Protein AF-A0A7R8Z645-F1 (afdb_monomer)

Structure (mmCIF, N/CA/C/O backbone):
data_AF-A0A7R8Z645-F1
#
_entry.id   AF-A0A7R8Z645-F1
#
loop_
_atom_site.group_PDB
_atom_site.id
_atom_site.type_symbol
_atom_site.label_atom_id
_atom_site.label_alt_id
_atom_site.label_comp_id
_atom_site.label_asym_id
_atom_site.label_entity_id
_atom_site.label_seq_id
_atom_site.pdbx_PDB_ins_code
_atom_site.Cartn_x
_atom_site.Cartn_y
_atom_site.Cartn_z
_atom_site.occupancy
_atom_site.B_iso_or_equiv
_atom_site.auth_seq_id
_atom_site.auth_comp_id
_atom_site.auth_asym_id
_atom_site.auth_atom_id
_atom_site.pdbx_PDB_model_num
ATOM 1 N N . MET A 1 1 ? 24.438 31.497 -33.027 1.00 58.59 1 MET A N 1
ATOM 2 C CA . MET A 1 1 ? 25.551 30.538 -32.796 1.00 58.59 1 MET A CA 1
ATOM 3 C C . MET A 1 1 ? 25.021 29.165 -32.386 1.00 58.59 1 MET A C 1
ATOM 5 O O . MET A 1 1 ? 25.381 28.180 -33.017 1.00 58.59 1 MET A O 1
ATOM 9 N N . LEU A 1 2 ? 24.101 29.115 -31.416 1.00 67.12 2 LEU A N 1
ATOM 10 C CA . LEU A 1 2 ? 23.495 27.884 -30.888 1.00 67.12 2 LEU A CA 1
ATOM 11 C C . LEU A 1 2 ? 22.707 27.068 -31.938 1.00 67.12 2 LEU A C 1
ATOM 13 O O . LEU A 1 2 ? 22.905 25.862 -32.022 1.00 67.12 2 LEU A O 1
ATOM 17 N N . VAL A 1 3 ? 21.939 27.713 -32.833 1.00 72.69 3 VAL A N 1
ATOM 18 C CA . VAL A 1 3 ? 21.245 27.040 -33.963 1.00 72.69 3 VAL A CA 1
ATOM 19 C C . VAL A 1 3 ? 22.211 26.240 -34.847 1.00 72.69 3 VAL A C 1
ATOM 21 O O . VAL A 1 3 ? 21.948 25.092 -35.199 1.00 72.69 3 VAL A O 1
ATOM 24 N N . GLY A 1 4 ? 23.343 26.846 -35.222 1.00 78.69 4 GLY A N 1
ATOM 25 C CA . GLY A 1 4 ? 24.331 26.216 -36.103 1.00 78.69 4 GLY A CA 1
ATOM 26 C C . GLY A 1 4 ? 25.031 25.033 -35.437 1.00 78.69 4 GLY A C 1
ATOM 27 O O . GLY A 1 4 ? 25.272 24.013 -36.085 1.00 78.69 4 GLY A O 1
ATOM 28 N N . LEU A 1 5 ? 25.296 25.147 -34.133 1.00 82.12 5 LEU A N 1
ATOM 29 C CA . LEU A 1 5 ? 25.845 24.059 -33.334 1.00 82.12 5 LEU A CA 1
ATOM 30 C C . LEU A 1 5 ? 24.842 22.902 -33.229 1.00 82.12 5 LEU A C 1
ATOM 32 O O . LEU A 1 5 ? 25.183 21.786 -33.60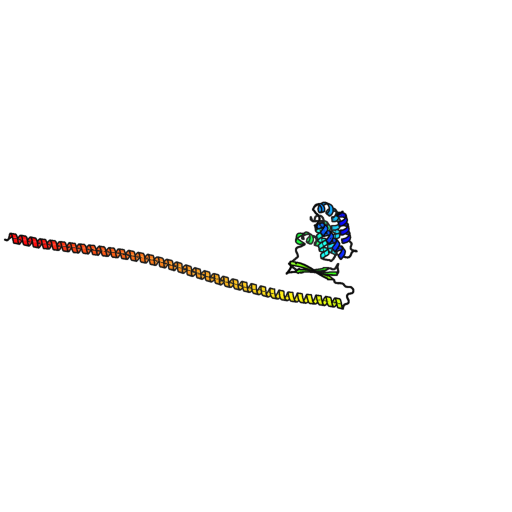8 1.00 82.12 5 LEU A O 1
ATOM 36 N N . GLY A 1 6 ? 23.593 23.175 -32.834 1.00 84.38 6 GLY A N 1
ATOM 37 C CA . GLY A 1 6 ? 22.537 22.162 -32.736 1.00 84.38 6 GLY A CA 1
ATOM 38 C C . GLY A 1 6 ? 22.291 21.436 -34.060 1.00 84.38 6 GLY A C 1
ATOM 39 O O . GLY A 1 6 ? 22.216 20.209 -34.094 1.00 84.38 6 GLY A O 1
ATOM 40 N N . LYS A 1 7 ? 22.286 22.173 -35.178 1.00 87.31 7 LYS A N 1
ATOM 41 C CA . LYS A 1 7 ? 22.213 21.593 -36.525 1.00 87.31 7 LYS A CA 1
ATOM 42 C C . LYS A 1 7 ? 23.367 20.624 -36.793 1.00 87.31 7 LYS A C 1
ATOM 44 O O . LYS A 1 7 ? 23.128 19.491 -37.195 1.00 87.31 7 LYS A O 1
ATOM 49 N N . THR A 1 8 ? 24.601 21.052 -36.534 1.00 89.50 8 THR A N 1
ATOM 50 C CA . THR A 1 8 ? 25.806 20.237 -36.759 1.00 89.50 8 THR A CA 1
ATOM 51 C C . THR A 1 8 ? 25.785 18.965 -35.909 1.00 89.50 8 THR A C 1
ATOM 53 O O . THR A 1 8 ? 26.113 17.880 -36.393 1.00 89.50 8 THR A O 1
ATOM 56 N N . MET A 1 9 ? 25.356 19.077 -34.649 1.00 90.31 9 MET A N 1
ATOM 57 C CA . MET A 1 9 ? 25.230 17.939 -33.739 1.00 90.31 9 MET A CA 1
ATOM 58 C C . MET A 1 9 ? 24.174 16.949 -34.240 1.00 90.31 9 MET A C 1
ATOM 60 O O . MET A 1 9 ? 24.462 15.757 -34.336 1.00 90.31 9 MET A O 1
ATOM 64 N N . LEU A 1 10 ? 22.987 17.420 -34.635 1.00 91.81 10 LEU A N 1
ATOM 65 C CA . LEU A 1 10 ? 21.925 16.559 -35.161 1.00 91.81 10 LEU A CA 1
ATOM 66 C C . LEU A 1 10 ? 22.302 15.914 -36.500 1.00 91.81 10 LEU A C 1
ATOM 68 O O . LEU A 1 10 ? 22.058 14.724 -36.691 1.00 91.81 10 LEU A O 1
ATOM 72 N N . GLU A 1 11 ? 22.959 16.638 -37.406 1.00 93.56 11 GLU A N 1
ATOM 73 C CA . GLU A 1 11 ? 23.480 16.074 -38.657 1.00 93.56 11 GLU A CA 1
ATOM 74 C C . GLU A 1 11 ? 24.509 14.966 -38.392 1.00 93.56 11 GLU A C 1
ATOM 76 O O . GLU A 1 11 ? 24.467 13.909 -39.029 1.00 93.56 11 GLU A O 1
ATOM 81 N N . PHE A 1 12 ? 25.392 15.158 -37.408 1.00 92.38 12 PHE A N 1
ATOM 82 C CA . PHE A 1 12 ? 26.333 14.128 -36.975 1.00 92.38 12 PHE A CA 1
ATOM 83 C C . PHE A 1 12 ? 25.612 12.906 -36.387 1.00 92.38 12 PHE A C 1
ATOM 85 O O . PHE A 1 12 ? 25.911 11.768 -36.756 1.00 92.38 12 PHE A O 1
ATOM 92 N N . VAL A 1 13 ? 24.624 13.129 -35.515 1.00 93.19 13 VAL A N 1
ATOM 93 C CA . VAL A 1 13 ? 23.805 12.077 -34.892 1.00 93.19 13 VAL A CA 1
ATOM 94 C C . VAL A 1 13 ? 23.014 11.281 -35.929 1.00 93.19 13 VAL A C 1
ATOM 96 O O . VAL A 1 13 ? 22.869 10.065 -35.796 1.00 93.19 13 VAL A O 1
ATOM 99 N N . LEU A 1 14 ? 22.506 11.926 -36.975 1.00 93.00 14 LEU A N 1
ATOM 100 C CA . LEU A 1 14 ? 21.681 11.290 -38.003 1.00 93.00 14 LEU A CA 1
ATOM 101 C C . LEU A 1 14 ? 22.508 10.605 -39.099 1.00 93.00 14 LEU A C 1
ATOM 103 O O . LEU A 1 14 ? 21.970 9.802 -39.864 1.00 93.00 14 LEU A O 1
ATOM 107 N N . ASN A 1 15 ? 23.816 10.856 -39.156 1.00 90.69 15 ASN A N 1
ATOM 108 C CA . ASN A 1 15 ? 24.700 10.231 -40.128 1.00 90.69 15 ASN A CA 1
ATOM 109 C C . ASN A 1 15 ? 24.909 8.738 -39.822 1.00 90.69 15 ASN A C 1
ATOM 111 O O . ASN A 1 15 ? 25.696 8.353 -38.955 1.00 90.69 15 ASN A O 1
ATOM 115 N N . SER A 1 16 ? 24.244 7.874 -40.591 1.00 81.38 16 SER A N 1
ATOM 116 C CA . SER A 1 16 ? 24.318 6.416 -40.437 1.00 81.38 16 SER A CA 1
ATOM 117 C C . SER A 1 16 ? 25.692 5.813 -40.742 1.00 81.38 16 SER A C 1
ATOM 119 O O . SER A 1 16 ? 25.916 4.653 -40.413 1.00 81.38 16 SER A O 1
ATOM 121 N N . LYS A 1 17 ? 26.609 6.570 -41.363 1.00 83.75 17 LYS A N 1
ATOM 122 C CA . LYS A 1 17 ? 27.988 6.123 -41.620 1.00 83.75 17 LYS A CA 1
ATOM 123 C C . LYS A 1 17 ? 28.871 6.196 -40.373 1.00 83.75 17 LYS A C 1
ATOM 125 O O . LYS A 1 17 ? 29.942 5.600 -40.364 1.00 83.75 17 LYS A O 1
ATOM 130 N N . GLN A 1 18 ? 28.454 6.941 -39.349 1.00 79.94 18 GLN A N 1
ATOM 131 C CA . GLN A 1 18 ? 29.185 7.043 -38.091 1.00 79.94 18 GLN A CA 1
ATOM 132 C C . GLN A 1 18 ? 28.841 5.873 -37.16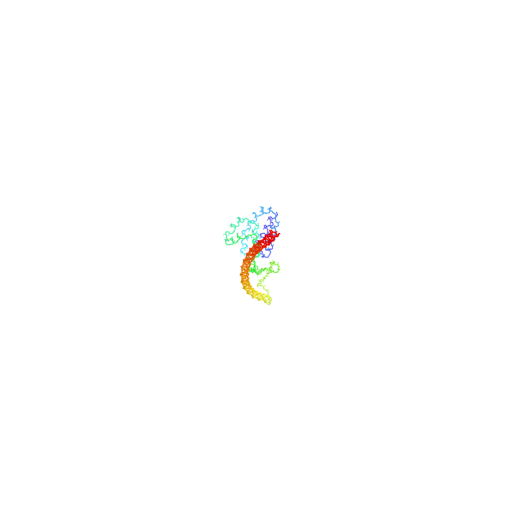5 1.00 79.94 18 GLN A C 1
ATOM 134 O O . GLN A 1 18 ? 27.696 5.411 -37.109 1.00 79.94 18 GLN A O 1
ATOM 139 N N . ASN A 1 19 ? 29.834 5.432 -36.390 1.00 81.94 19 ASN A N 1
ATOM 140 C CA . ASN A 1 19 ? 29.625 4.442 -35.337 1.00 81.94 19 ASN A CA 1
ATOM 141 C C . ASN A 1 19 ? 28.578 4.939 -34.329 1.00 81.94 19 ASN A C 1
ATOM 143 O O . ASN A 1 19 ? 28.471 6.136 -34.052 1.00 81.94 19 ASN A O 1
ATOM 147 N N . LEU A 1 20 ? 27.820 4.012 -33.741 1.00 81.88 20 LEU A N 1
ATOM 148 C CA . LEU A 1 20 ? 26.716 4.362 -32.845 1.00 81.88 20 LEU A CA 1
ATOM 149 C C . LEU A 1 20 ? 27.192 5.061 -31.559 1.00 81.88 20 LEU A C 1
ATOM 151 O O . LEU A 1 20 ? 26.531 5.975 -31.081 1.00 81.88 20 LEU A O 1
ATOM 155 N N . SER A 1 21 ? 28.363 4.686 -31.031 1.00 81.56 21 SER A N 1
ATOM 156 C CA . SER A 1 21 ? 28.891 5.246 -29.777 1.00 81.56 21 SER A CA 1
ATOM 157 C C . SER A 1 21 ? 29.198 6.756 -29.857 1.00 81.56 21 SER A C 1
ATOM 159 O O . SER A 1 21 ? 28.706 7.485 -28.999 1.00 81.56 21 SER A O 1
ATOM 161 N N . PRO A 1 22 ? 29.932 7.276 -30.865 1.00 83.69 22 PRO A N 1
ATOM 162 C CA . PRO A 1 22 ? 30.093 8.723 -31.046 1.00 83.69 22 PRO A CA 1
ATOM 163 C C . PRO A 1 22 ? 28.772 9.471 -31.238 1.00 83.69 22 PRO A C 1
ATOM 165 O O . PRO A 1 22 ? 28.590 10.555 -30.692 1.00 83.69 22 PRO A O 1
ATOM 168 N N . ARG A 1 23 ? 27.833 8.891 -31.997 1.00 89.19 23 ARG A N 1
ATOM 169 C CA . ARG A 1 23 ? 26.512 9.493 -32.241 1.00 89.19 23 ARG A CA 1
ATOM 170 C C . ARG A 1 23 ? 25.723 9.627 -30.940 1.00 89.19 23 ARG A C 1
ATOM 172 O O . ARG A 1 23 ? 25.134 10.668 -30.691 1.00 89.19 23 ARG A O 1
ATOM 179 N N . LYS A 1 24 ? 25.768 8.601 -30.091 1.00 87.81 24 LYS A N 1
ATOM 180 C CA . LYS A 1 24 ? 25.138 8.587 -28.769 1.00 87.81 24 LYS A CA 1
ATOM 181 C C . LYS A 1 24 ? 25.705 9.665 -27.844 1.00 87.81 24 LYS A C 1
ATOM 183 O O . LYS A 1 24 ? 24.930 10.420 -27.276 1.00 87.81 24 LYS A O 1
ATOM 188 N N . ALA A 1 25 ? 27.032 9.785 -27.757 1.00 86.19 25 ALA A N 1
ATOM 189 C CA . ALA A 1 25 ? 27.679 10.827 -26.952 1.00 86.19 25 ALA A CA 1
ATOM 190 C C . ALA A 1 25 ? 27.354 12.245 -27.458 1.00 86.19 25 ALA A C 1
ATOM 192 O O . ALA A 1 25 ? 27.113 13.155 -26.667 1.00 86.19 25 ALA A O 1
ATOM 193 N N . MET A 1 26 ? 27.301 12.430 -28.782 1.00 90.50 26 MET A N 1
ATOM 194 C CA . MET A 1 26 ? 26.909 13.707 -29.381 1.00 90.50 26 MET A CA 1
ATOM 195 C C . MET A 1 26 ? 25.453 14.064 -29.058 1.00 90.50 26 MET A C 1
ATOM 197 O O . MET A 1 26 ? 25.164 15.214 -28.745 1.00 90.50 26 MET A O 1
ATOM 201 N N . LEU A 1 27 ? 24.545 13.086 -29.105 1.00 91.88 27 LEU A N 1
ATOM 202 C CA . LEU A 1 27 ? 23.137 13.302 -28.781 1.00 91.88 27 LEU A CA 1
ATOM 203 C C . LEU A 1 27 ? 22.929 13.608 -27.291 1.00 91.88 27 LEU A C 1
ATOM 205 O O . LEU A 1 27 ? 22.177 14.513 -26.964 1.00 91.88 27 LEU A O 1
ATOM 209 N N . GLU A 1 28 ? 23.639 12.913 -26.404 1.00 90.31 28 GLU A N 1
ATOM 210 C CA . GLU A 1 28 ? 23.646 13.197 -24.961 1.00 90.31 28 GLU A CA 1
ATOM 211 C C . GLU A 1 28 ? 24.138 14.624 -24.679 1.00 90.31 28 GLU A C 1
ATOM 213 O O . GLU A 1 28 ? 23.504 15.370 -23.940 1.00 90.31 28 GLU A O 1
ATOM 218 N N . THR A 1 29 ? 25.211 15.052 -25.352 1.00 87.31 29 THR A N 1
ATOM 219 C CA . THR A 1 29 ? 25.714 16.433 -25.251 1.00 87.31 29 THR A CA 1
ATOM 220 C C . THR A 1 29 ? 24.678 17.439 -25.751 1.00 87.31 29 THR A C 1
ATOM 222 O O . THR A 1 29 ? 24.483 18.480 -25.135 1.00 87.31 29 THR A O 1
ATOM 225 N N . PHE A 1 30 ? 23.993 17.131 -26.856 1.00 88.50 30 PHE A N 1
ATOM 226 C CA . PHE A 1 30 ? 22.945 17.990 -27.400 1.00 88.50 30 PHE A CA 1
ATOM 227 C C . PHE A 1 30 ? 21.784 18.159 -26.414 1.00 88.50 30 PHE A C 1
ATOM 229 O O . PHE A 1 30 ? 21.350 19.282 -26.198 1.00 88.50 30 PHE A O 1
ATOM 236 N N . ILE A 1 31 ? 21.331 17.078 -25.775 1.00 87.81 31 ILE A N 1
ATOM 237 C CA . ILE A 1 31 ? 20.269 17.116 -24.758 1.00 87.81 31 ILE A CA 1
ATOM 238 C C . ILE A 1 31 ? 20.683 17.963 -23.556 1.00 87.81 31 ILE A C 1
ATOM 240 O O . ILE A 1 31 ? 19.904 18.801 -23.120 1.00 87.81 31 ILE A O 1
ATOM 244 N N . LEU A 1 32 ? 21.915 17.807 -23.060 1.00 85.00 32 LEU A N 1
ATOM 245 C CA . LEU A 1 32 ? 22.429 18.650 -21.975 1.00 85.00 32 LEU A CA 1
ATOM 246 C C . LEU A 1 32 ? 22.407 20.131 -22.365 1.00 85.00 32 LEU A C 1
ATOM 248 O O . LEU A 1 32 ? 21.972 20.968 -21.583 1.00 85.00 32 LEU A O 1
ATOM 252 N N . CYS A 1 33 ? 22.794 20.449 -23.604 1.00 82.75 33 CYS A N 1
ATOM 253 C CA . CYS A 1 33 ? 22.671 21.810 -24.111 1.00 82.75 33 CYS A CA 1
ATOM 254 C C . CYS A 1 33 ? 21.214 22.288 -24.164 1.00 82.75 33 CYS A C 1
ATOM 256 O O . CYS A 1 33 ? 20.989 23.463 -23.919 1.00 82.75 33 CYS A O 1
ATOM 258 N N . LEU A 1 34 ? 20.239 21.427 -24.477 1.00 78.62 34 LEU A N 1
ATOM 259 C CA . LEU A 1 34 ? 18.818 21.797 -24.452 1.00 78.62 34 LEU A CA 1
ATOM 260 C C . LEU A 1 34 ? 18.299 22.025 -23.025 1.00 78.62 34 LEU A C 1
ATOM 262 O O . LEU A 1 34 ? 17.499 22.929 -22.818 1.00 78.62 34 LEU A O 1
ATOM 266 N N . ALA A 1 35 ? 18.752 21.227 -22.057 1.00 78.12 35 ALA A N 1
ATOM 267 C CA . ALA A 1 35 ? 18.312 21.308 -20.666 1.00 78.12 35 ALA A CA 1
ATOM 268 C C . ALA A 1 35 ? 18.825 22.563 -19.934 1.00 78.12 35 ALA A C 1
ATOM 270 O O . ALA A 1 35 ? 18.133 23.079 -19.061 1.00 78.12 35 ALA A O 1
ATOM 271 N N . ASP A 1 36 ? 20.012 23.057 -20.301 1.00 73.06 36 ASP A N 1
ATOM 272 C CA . ASP A 1 36 ? 20.651 24.229 -19.683 1.00 73.06 36 ASP A CA 1
ATOM 273 C C . ASP A 1 36 ? 20.240 25.574 -20.321 1.00 73.06 36 ASP A C 1
ATOM 275 O O . ASP A 1 36 ? 20.791 26.620 -19.969 1.00 73.06 36 ASP A O 1
ATOM 279 N N . CYS A 1 37 ? 19.312 25.580 -21.282 1.00 68.38 37 CYS A N 1
ATOM 280 C CA . CYS A 1 37 ? 18.912 26.803 -21.974 1.00 68.38 37 CYS A CA 1
ATOM 281 C C . CYS A 1 37 ? 17.615 27.410 -21.413 1.00 68.38 37 CYS A C 1
ATOM 283 O O . CYS A 1 37 ? 16.589 26.741 -21.339 1.00 68.38 37 CYS A O 1
ATOM 285 N N . ASP A 1 38 ? 17.662 28.701 -21.063 1.00 57.44 38 ASP A N 1
ATOM 286 C CA . ASP A 1 38 ? 16.504 29.485 -20.608 1.00 57.44 38 ASP A CA 1
ATOM 287 C C . ASP A 1 38 ? 15.478 29.752 -21.733 1.00 57.44 38 ASP A C 1
ATOM 289 O O . ASP A 1 38 ? 15.780 29.630 -22.920 1.00 57.44 38 ASP A O 1
ATOM 293 N N . PHE A 1 39 ? 14.267 30.161 -21.325 1.00 52.34 39 PHE A N 1
ATOM 294 C CA . PHE A 1 39 ? 13.014 30.338 -22.091 1.00 52.34 39 PHE A CA 1
ATOM 295 C C . PHE A 1 39 ? 13.142 30.945 -23.512 1.00 52.34 39 PHE A C 1
ATOM 297 O O . PHE A 1 39 ? 12.395 30.557 -24.408 1.00 52.34 39 PHE A O 1
ATOM 304 N N . ASP A 1 40 ? 14.120 31.823 -23.766 1.00 52.44 40 ASP A N 1
ATOM 305 C CA . ASP A 1 40 ? 14.389 32.408 -25.097 1.00 52.44 40 ASP A CA 1
ATOM 306 C C . ASP A 1 40 ? 14.860 31.367 -26.144 1.00 52.44 40 ASP A C 1
ATOM 308 O O . ASP A 1 40 ? 14.849 31.613 -27.353 1.00 52.44 40 ASP A O 1
ATOM 312 N N . PHE A 1 41 ? 15.268 30.174 -25.702 1.00 59.06 41 PHE A N 1
ATOM 313 C CA . PHE A 1 41 ? 15.733 29.082 -26.559 1.00 59.06 41 PHE A CA 1
ATOM 314 C C . PHE A 1 41 ? 14.583 28.302 -27.222 1.00 59.06 41 PHE A C 1
ATOM 316 O O . PHE A 1 41 ? 14.745 27.796 -28.336 1.00 59.06 41 PHE A O 1
ATOM 323 N N . GLU A 1 42 ? 13.409 28.221 -26.590 1.00 57.34 42 GLU A N 1
ATOM 324 C CA . GLU A 1 42 ? 12.254 27.506 -27.152 1.00 57.34 42 GLU A CA 1
ATOM 325 C C . GLU A 1 42 ? 11.600 28.271 -28.316 1.00 57.34 42 GLU A C 1
ATOM 327 O O . GLU A 1 42 ? 11.168 27.647 -29.290 1.00 57.34 42 GLU A O 1
ATOM 332 N N . GLU A 1 43 ? 11.577 29.608 -28.272 1.00 60.66 43 GLU A N 1
ATOM 333 C CA . GLU A 1 43 ? 10.921 30.423 -29.306 1.00 60.66 43 GLU A CA 1
ATOM 334 C C . GLU A 1 43 ? 11.750 30.565 -30.598 1.00 60.66 43 GLU A C 1
ATOM 336 O O . GLU A 1 43 ? 11.184 30.505 -31.692 1.00 60.66 43 GLU A O 1
ATOM 341 N N . GLU A 1 44 ? 13.084 30.692 -30.521 1.00 62.00 44 GLU A N 1
ATOM 342 C CA . GLU A 1 44 ? 13.927 30.909 -31.715 1.00 62.00 44 GLU A CA 1
ATOM 343 C C . GLU A 1 44 ? 14.490 29.619 -32.342 1.00 62.00 44 GLU A C 1
ATOM 345 O O . GLU A 1 44 ? 14.635 29.522 -33.567 1.00 62.00 44 GLU A O 1
ATOM 350 N N . LEU A 1 45 ? 14.842 28.615 -31.531 1.00 65.75 45 LEU A N 1
ATOM 351 C CA . LEU A 1 45 ? 15.634 27.460 -31.979 1.00 65.75 45 LEU A CA 1
ATOM 352 C C . LEU A 1 45 ? 14.776 26.264 -32.391 1.00 65.75 45 LEU A C 1
ATOM 354 O O . LEU A 1 45 ? 15.043 25.633 -33.424 1.00 65.75 45 LEU A O 1
ATOM 358 N N . CYS A 1 46 ? 13.734 25.962 -31.614 1.00 69.25 46 CYS A N 1
ATOM 359 C CA . CYS A 1 46 ? 12.858 24.819 -31.861 1.00 69.25 46 CYS A CA 1
ATOM 360 C C . CYS A 1 46 ? 12.201 24.869 -33.251 1.00 69.25 46 CYS A C 1
ATOM 362 O O . CYS A 1 46 ? 12.275 23.858 -33.952 1.00 69.25 46 CYS A O 1
ATOM 364 N N . PRO A 1 47 ? 11.671 26.004 -33.756 1.00 73.31 47 PRO A N 1
ATOM 365 C CA . PRO A 1 47 ? 11.094 26.059 -35.102 1.00 73.31 47 PRO A CA 1
ATOM 366 C C . PRO A 1 47 ? 12.063 25.634 -36.215 1.00 73.31 47 PRO A C 1
ATOM 368 O O . PRO A 1 47 ? 11.656 24.973 -37.173 1.00 73.31 47 PRO A O 1
ATOM 371 N N . ILE A 1 48 ? 13.352 25.962 -36.078 1.00 78.12 48 ILE A N 1
ATOM 372 C CA . ILE A 1 48 ? 14.388 25.631 -37.067 1.00 78.12 48 ILE A CA 1
ATOM 373 C C . ILE A 1 48 ? 14.794 24.161 -36.948 1.00 78.12 48 ILE A C 1
ATOM 375 O O . ILE A 1 48 ? 14.932 23.465 -37.956 1.00 78.12 48 ILE A O 1
ATOM 379 N N . LEU A 1 49 ? 14.971 23.664 -35.724 1.00 81.69 49 LEU A N 1
ATOM 380 C CA . LEU A 1 49 ? 15.403 22.288 -35.482 1.00 81.69 49 LEU A CA 1
ATOM 381 C C . LEU A 1 49 ? 14.272 21.259 -35.642 1.00 81.69 49 LEU A C 1
ATOM 383 O O . LEU A 1 49 ? 14.561 20.083 -35.865 1.00 81.69 49 LEU A O 1
ATOM 387 N N . ARG A 1 50 ? 12.998 21.679 -35.655 1.00 82.25 50 ARG A N 1
ATOM 388 C CA . ARG A 1 50 ? 11.832 20.814 -35.928 1.00 82.25 50 ARG A CA 1
ATOM 389 C C . ARG A 1 50 ? 11.919 20.064 -37.258 1.00 82.25 50 ARG A C 1
ATOM 391 O O . ARG A 1 50 ? 11.338 18.986 -37.389 1.00 82.25 50 ARG A O 1
ATOM 398 N N . CYS A 1 51 ? 12.688 20.560 -38.231 1.00 84.75 51 CYS A N 1
ATOM 399 C CA . CYS A 1 51 ? 12.937 19.826 -39.477 1.00 84.75 51 CYS A CA 1
ATOM 400 C C . CYS A 1 51 ? 13.645 18.469 -39.260 1.00 84.75 51 CYS A C 1
ATOM 402 O O . CYS A 1 51 ? 13.540 17.581 -40.108 1.00 84.75 51 CYS A O 1
ATOM 404 N N . TYR A 1 52 ? 14.294 18.266 -38.107 1.00 89.12 52 TYR A N 1
ATOM 405 C CA . TYR A 1 52 ? 14.949 17.014 -37.725 1.00 89.12 52 TYR A CA 1
ATOM 406 C C . TYR A 1 52 ? 14.042 16.019 -36.995 1.00 89.12 52 TYR A C 1
ATOM 408 O O . TYR A 1 52 ? 14.453 14.873 -36.814 1.00 89.12 52 TYR A O 1
ATOM 416 N N . LEU A 1 53 ? 12.802 16.385 -36.646 1.00 86.75 53 LEU A N 1
ATOM 417 C CA . LEU A 1 53 ? 11.881 15.486 -35.938 1.00 86.75 53 LEU A CA 1
ATOM 418 C C . LEU A 1 53 ? 11.619 14.189 -36.711 1.00 86.75 53 LEU A C 1
ATOM 420 O O . LEU A 1 53 ? 11.700 13.105 -36.142 1.00 86.75 53 LEU A O 1
ATOM 424 N N . ALA A 1 54 ? 11.356 14.265 -38.018 1.00 85.81 54 ALA A N 1
ATOM 425 C CA . ALA A 1 54 ? 11.113 13.068 -38.825 1.00 85.81 54 ALA A CA 1
ATOM 426 C C . ALA A 1 54 ? 12.347 12.149 -38.944 1.00 85.81 54 ALA A C 1
ATOM 428 O O . ALA A 1 54 ? 12.215 10.943 -38.712 1.00 85.81 54 ALA A O 1
ATOM 429 N N . PRO A 1 55 ? 13.556 12.667 -39.236 1.00 90.44 55 PRO A N 1
ATOM 430 C CA . PRO A 1 55 ? 14.788 11.887 -39.132 1.00 90.44 55 PRO A CA 1
ATOM 431 C C . PRO A 1 55 ? 15.029 11.265 -37.750 1.00 90.44 55 PRO A C 1
ATOM 433 O O . PRO A 1 55 ? 15.452 10.111 -37.677 1.00 90.44 55 PRO A O 1
ATOM 436 N N . LEU A 1 56 ? 14.743 11.993 -36.667 1.00 90.44 56 LEU A N 1
ATOM 437 C CA . LEU A 1 56 ? 14.890 11.502 -35.296 1.00 90.44 56 LEU A CA 1
ATOM 438 C C . LEU A 1 56 ? 13.896 10.379 -34.993 1.00 90.44 56 LEU A C 1
ATOM 440 O O . LEU A 1 56 ? 14.310 9.329 -34.520 1.00 90.44 56 LEU A O 1
ATOM 444 N N . VAL A 1 57 ? 12.622 10.517 -35.361 1.00 87.31 57 VAL A N 1
ATOM 445 C CA . VAL A 1 57 ? 11.633 9.432 -35.219 1.00 87.31 57 VAL A CA 1
ATOM 446 C C . VAL A 1 57 ? 12.043 8.203 -36.031 1.00 87.31 57 VAL A C 1
ATOM 448 O O . VAL A 1 57 ? 11.976 7.075 -35.543 1.00 87.31 57 VAL A O 1
ATOM 451 N N . LYS A 1 58 ? 12.564 8.392 -37.246 1.00 88.19 58 LYS A N 1
ATOM 452 C CA . LYS A 1 58 ? 13.118 7.279 -38.023 1.00 88.19 58 LYS A CA 1
ATOM 453 C C . LYS A 1 58 ? 14.305 6.626 -37.308 1.00 88.19 58 LYS A C 1
ATOM 455 O O . LYS A 1 58 ? 14.448 5.406 -37.373 1.00 88.19 58 LYS A O 1
ATOM 460 N N . LEU A 1 59 ? 15.158 7.406 -36.646 1.00 90.62 59 LEU A N 1
ATOM 461 C CA . LEU A 1 59 ? 16.277 6.884 -35.868 1.00 90.62 59 LEU A CA 1
ATOM 462 C C . LEU A 1 59 ? 15.800 6.120 -34.626 1.00 90.62 59 LEU A C 1
ATOM 464 O O . LEU A 1 59 ? 16.314 5.034 -34.382 1.00 90.62 59 LEU A O 1
ATOM 468 N N . LEU A 1 60 ? 14.797 6.634 -33.908 1.00 88.94 60 LEU A N 1
ATOM 469 C CA . LEU A 1 60 ? 14.164 5.992 -32.751 1.00 88.94 60 LEU A CA 1
ATOM 470 C C . LEU A 1 60 ? 13.708 4.567 -33.089 1.00 88.94 60 LEU A C 1
ATOM 472 O O . LEU A 1 60 ? 14.002 3.619 -32.367 1.00 88.94 60 LEU A O 1
ATOM 476 N N . VAL A 1 61 ? 13.035 4.401 -34.227 1.00 84.50 61 VAL A N 1
ATOM 477 C CA . VAL A 1 61 ? 12.498 3.098 -34.641 1.00 84.50 61 VAL A CA 1
ATOM 478 C C . VAL A 1 61 ? 13.601 2.139 -35.107 1.00 84.50 61 VAL A C 1
ATOM 480 O O . VAL A 1 61 ? 13.499 0.936 -34.889 1.00 84.50 61 VAL A O 1
ATOM 483 N N . ASN A 1 62 ? 14.667 2.646 -35.736 1.00 86.62 62 ASN A N 1
ATOM 484 C CA . ASN A 1 62 ? 15.614 1.803 -36.477 1.00 86.62 62 ASN A CA 1
ATOM 485 C C . ASN A 1 62 ? 16.996 1.630 -35.827 1.00 86.62 62 ASN A C 1
ATOM 487 O O . ASN A 1 62 ? 17.783 0.822 -36.316 1.00 86.62 62 ASN A O 1
ATOM 491 N N . CYS A 1 63 ? 17.351 2.383 -34.780 1.00 86.88 63 CYS A N 1
ATOM 492 C CA . CYS A 1 63 ? 18.713 2.337 -34.233 1.00 86.88 63 CYS A CA 1
ATOM 493 C C . CYS A 1 63 ? 19.038 1.029 -33.498 1.00 86.88 63 CYS A C 1
ATOM 495 O O . CYS A 1 63 ? 20.214 0.685 -33.393 1.00 86.88 63 CYS A O 1
ATOM 497 N N . GLY A 1 64 ? 18.022 0.303 -33.013 1.00 84.38 64 GLY A N 1
ATOM 498 C CA . GLY A 1 64 ? 18.188 -0.987 -32.341 1.00 84.38 64 GLY A CA 1
ATOM 499 C C . GLY A 1 64 ? 19.069 -0.926 -31.088 1.00 84.38 64 GLY A C 1
ATOM 500 O O . GLY A 1 64 ? 19.740 -1.912 -30.786 1.00 84.38 64 GLY A O 1
ATOM 501 N N . GLU A 1 65 ? 19.128 0.223 -30.408 1.00 86.00 65 GLU A N 1
ATOM 502 C CA . GLU A 1 65 ? 19.849 0.404 -29.143 1.00 86.00 65 GLU A CA 1
ATOM 503 C C . GLU A 1 65 ? 18.999 1.245 -28.189 1.00 86.00 65 GLU A C 1
ATOM 505 O O . GLU A 1 65 ? 18.637 2.379 -28.505 1.00 86.00 65 GLU A O 1
ATOM 510 N N . TYR A 1 66 ? 18.681 0.676 -27.029 1.00 84.94 66 TYR A N 1
ATOM 511 C CA . TYR A 1 66 ? 17.717 1.219 -26.079 1.00 84.94 66 TYR A CA 1
ATOM 512 C C . TYR A 1 66 ? 18.099 2.604 -25.543 1.00 84.94 66 TYR A C 1
ATOM 514 O O . TYR A 1 66 ? 17.304 3.536 -25.574 1.00 84.94 66 TYR A O 1
ATOM 522 N N . LYS A 1 67 ? 19.341 2.796 -25.097 1.00 83.62 67 LYS A N 1
ATOM 523 C CA . LYS A 1 67 ? 19.793 4.083 -24.553 1.00 83.62 67 LYS A CA 1
ATOM 524 C C . LYS A 1 67 ? 19.841 5.183 -25.629 1.00 83.62 67 LYS A C 1
ATOM 526 O O . LYS A 1 67 ? 19.603 6.344 -25.321 1.00 83.62 67 LYS A O 1
ATOM 531 N N . MET A 1 68 ? 20.108 4.842 -26.887 1.00 89.31 68 MET A N 1
ATOM 532 C CA . MET A 1 68 ? 19.987 5.745 -28.028 1.00 89.31 68 MET A CA 1
ATOM 533 C C . MET A 1 68 ? 18.520 6.099 -28.272 1.00 89.31 68 MET A C 1
ATOM 535 O O . MET A 1 68 ? 18.223 7.256 -28.543 1.00 89.31 68 MET A O 1
ATOM 539 N N . GLN A 1 69 ? 17.606 5.132 -28.153 1.00 87.69 69 GLN A N 1
ATOM 540 C CA . GLN A 1 69 ? 16.166 5.390 -28.231 1.00 87.69 69 GLN A CA 1
ATOM 541 C C . GLN A 1 69 ? 15.713 6.352 -27.134 1.00 87.69 69 GLN A C 1
ATOM 543 O O . GLN A 1 69 ? 15.019 7.313 -27.448 1.00 87.69 69 GLN A O 1
ATOM 548 N N . CYS A 1 70 ? 16.171 6.162 -25.893 1.00 85.50 70 CYS A N 1
ATOM 549 C CA . CYS A 1 70 ? 15.915 7.082 -24.785 1.00 85.50 70 CYS A CA 1
ATOM 550 C C . CYS A 1 70 ? 16.365 8.509 -25.118 1.00 85.50 70 CYS A C 1
ATOM 552 O O . CYS A 1 70 ? 15.563 9.433 -25.050 1.00 85.50 70 CYS A O 1
ATOM 554 N N . PHE A 1 71 ? 17.613 8.688 -25.556 1.00 89.62 71 PHE A N 1
ATOM 555 C CA . PHE A 1 71 ? 18.128 10.013 -25.905 1.00 89.62 71 PHE A CA 1
ATOM 556 C C . PHE A 1 71 ? 17.393 10.647 -27.090 1.00 89.62 71 PHE A C 1
ATOM 558 O O . PHE A 1 71 ? 17.121 11.843 -27.096 1.00 89.62 71 PHE A O 1
ATOM 565 N N . VAL A 1 72 ? 17.032 9.862 -28.105 1.00 90.06 72 VAL A N 1
ATOM 566 C CA . VAL A 1 72 ? 16.243 10.381 -29.228 1.00 90.06 72 VAL A CA 1
ATOM 567 C C . VAL A 1 72 ? 14.854 10.816 -28.758 1.00 90.06 72 VAL A C 1
ATOM 569 O O . VAL A 1 72 ? 14.374 11.858 -29.198 1.00 90.06 72 VAL A O 1
ATOM 572 N N . LEU A 1 73 ? 14.225 10.049 -27.865 1.00 86.25 73 LEU A N 1
ATOM 573 C CA . LEU A 1 73 ? 12.928 10.383 -27.281 1.00 86.25 73 LEU A CA 1
ATOM 574 C C . LEU A 1 73 ? 12.993 11.707 -26.510 1.00 86.25 73 LEU A C 1
ATOM 576 O O . LEU A 1 73 ? 12.191 12.601 -26.757 1.00 86.25 73 LEU A O 1
ATOM 580 N N . GLU A 1 74 ? 13.981 11.842 -25.630 1.00 85.50 74 GLU A N 1
ATOM 581 C CA . GLU A 1 74 ? 14.211 13.034 -24.813 1.00 85.50 74 GLU A CA 1
ATOM 582 C C . GLU A 1 74 ? 14.477 14.271 -25.683 1.00 85.50 74 GLU A C 1
ATOM 584 O O . GLU A 1 74 ? 13.842 15.308 -25.504 1.00 85.50 74 GLU A O 1
ATOM 589 N N . ALA A 1 75 ? 15.316 14.143 -26.715 1.00 87.56 75 ALA A N 1
ATOM 590 C CA . ALA A 1 75 ? 15.557 15.221 -27.672 1.00 87.56 75 ALA A CA 1
ATOM 591 C C . ALA A 1 75 ? 14.282 15.642 -28.428 1.00 87.56 75 ALA A C 1
ATOM 593 O O . ALA A 1 75 ? 14.078 16.830 -28.669 1.00 87.56 75 ALA A O 1
ATOM 594 N N . ILE A 1 76 ? 13.411 14.697 -28.805 1.00 86.00 76 ILE A N 1
ATOM 595 C CA . ILE A 1 76 ? 12.121 15.009 -29.443 1.00 86.00 76 ILE A CA 1
ATOM 596 C C . ILE A 1 76 ? 11.210 15.776 -28.477 1.00 86.00 76 ILE A C 1
ATOM 598 O O . ILE A 1 76 ? 10.591 16.754 -28.896 1.00 86.00 76 ILE A O 1
ATOM 602 N N . LEU A 1 77 ? 11.145 15.356 -27.209 1.00 80.25 77 LEU A N 1
ATOM 603 C CA . LEU A 1 77 ? 10.321 16.006 -26.185 1.00 80.25 77 LEU A CA 1
ATOM 604 C C . LEU A 1 77 ? 10.766 17.450 -25.921 1.00 80.25 77 LEU A C 1
ATOM 606 O O . LEU A 1 77 ? 9.913 18.320 -25.791 1.00 80.25 77 LEU A O 1
ATOM 610 N N . HIS A 1 78 ? 12.073 17.724 -25.925 1.00 80.81 78 HIS A N 1
ATOM 611 C CA . HIS A 1 78 ? 12.583 19.094 -25.812 1.00 80.81 78 HIS A CA 1
ATOM 612 C C . HIS A 1 78 ? 12.306 19.955 -27.057 1.00 80.81 78 HIS A C 1
ATOM 614 O O . HIS A 1 78 ? 12.068 21.151 -26.940 1.00 80.81 78 HIS A O 1
ATOM 620 N N . LEU A 1 79 ? 12.333 19.379 -28.264 1.00 81.06 79 LEU A N 1
ATOM 621 C CA . LEU A 1 79 ? 12.120 20.138 -29.506 1.00 81.06 79 LEU A CA 1
ATOM 622 C C . LEU A 1 79 ? 10.639 20.446 -29.802 1.00 81.06 79 LEU A C 1
ATOM 624 O O . LEU A 1 79 ? 10.340 21.344 -30.599 1.00 81.06 79 LEU A O 1
ATOM 628 N N . GLU A 1 80 ? 9.711 19.683 -29.220 1.00 77.12 80 GLU A N 1
ATOM 629 C CA . GLU A 1 80 ? 8.272 19.778 -29.488 1.00 77.12 80 GLU A CA 1
ATOM 630 C C . GLU A 1 80 ? 7.446 19.370 -28.253 1.00 77.12 80 GLU A C 1
ATOM 632 O O . GLU A 1 80 ? 6.765 18.342 -28.254 1.00 77.12 80 GLU A O 1
ATOM 637 N N . ALA A 1 81 ? 7.482 20.203 -27.209 1.00 66.25 81 ALA A N 1
ATOM 638 C CA . ALA A 1 81 ? 6.768 19.974 -25.949 1.00 66.25 81 ALA A CA 1
ATOM 639 C C . ALA A 1 81 ? 5.233 19.871 -26.115 1.00 66.25 81 ALA A C 1
ATOM 641 O O . ALA A 1 81 ? 4.588 19.036 -25.481 1.00 66.25 81 ALA A O 1
ATOM 642 N N . ASP A 1 82 ? 4.647 20.657 -27.027 1.00 65.62 82 ASP A N 1
ATOM 643 C CA . ASP A 1 82 ? 3.187 20.754 -27.204 1.00 65.62 82 ASP A CA 1
ATOM 644 C C . ASP A 1 82 ? 2.590 19.699 -28.154 1.00 65.62 82 ASP A C 1
ATOM 646 O O . ASP A 1 82 ? 1.394 19.719 -28.454 1.00 65.62 82 ASP A O 1
ATOM 650 N N . ASN A 1 83 ? 3.405 18.767 -28.667 1.00 66.75 83 ASN A N 1
ATOM 651 C CA . ASN A 1 83 ? 2.996 17.666 -29.554 1.00 66.75 83 ASN A CA 1
ATOM 652 C C . ASN A 1 83 ? 2.287 18.078 -30.869 1.00 66.75 83 ASN A C 1
ATOM 654 O O . ASN A 1 83 ? 1.786 17.217 -31.607 1.00 66.75 83 ASN A O 1
ATOM 658 N N . THR A 1 84 ? 2.247 19.369 -31.210 1.00 68.25 84 THR A N 1
ATOM 659 C CA . THR A 1 84 ? 1.469 19.881 -32.349 1.00 68.25 84 THR A CA 1
ATOM 660 C C . THR A 1 84 ? 1.997 19.363 -33.688 1.00 68.25 84 THR A C 1
ATOM 662 O O . THR A 1 84 ? 1.223 18.906 -34.537 1.00 68.25 84 THR A O 1
ATOM 665 N N . SER A 1 85 ? 3.322 19.332 -33.848 1.00 69.00 85 SER A N 1
ATOM 666 C CA . SER A 1 85 ? 3.998 18.871 -35.065 1.00 69.00 85 SER A CA 1
ATOM 667 C C . SER A 1 85 ? 4.162 17.345 -35.116 1.00 69.00 85 SER A C 1
ATOM 669 O O . SER A 1 85 ? 4.202 16.760 -36.204 1.00 69.00 85 SER A O 1
ATOM 671 N N . LEU A 1 86 ? 4.185 16.665 -33.961 1.00 71.31 86 LEU A N 1
ATOM 672 C CA . LEU A 1 86 ? 4.397 15.210 -33.868 1.00 71.31 86 LEU A CA 1
ATOM 673 C C . LEU A 1 86 ? 3.260 14.401 -34.493 1.00 71.31 86 LEU A C 1
ATOM 675 O O . LEU A 1 86 ? 3.492 13.329 -35.053 1.00 71.31 86 LEU A O 1
ATOM 679 N N . ASN A 1 87 ? 2.042 14.950 -34.502 1.00 70.38 87 ASN A N 1
ATOM 680 C CA . ASN A 1 87 ? 0.892 14.333 -35.160 1.00 70.38 87 ASN A CA 1
ATOM 681 C C . ASN A 1 87 ? 1.128 14.030 -36.646 1.00 70.38 87 ASN A C 1
ATOM 683 O O . ASN A 1 87 ? 0.598 13.032 -37.142 1.00 70.38 87 ASN A O 1
ATOM 687 N N . ARG A 1 88 ? 1.902 14.878 -37.339 1.00 70.00 88 ARG A N 1
ATOM 688 C CA . ARG A 1 88 ? 2.287 14.689 -38.746 1.00 70.00 88 ARG A CA 1
ATOM 689 C C . ARG A 1 88 ? 3.508 13.783 -38.883 1.00 70.00 88 ARG A C 1
ATOM 691 O O . ARG A 1 88 ? 3.549 12.955 -39.784 1.00 70.00 88 ARG A O 1
ATOM 698 N N . VAL A 1 89 ? 4.471 13.898 -37.970 1.00 73.69 89 VAL A N 1
ATOM 699 C CA . VAL A 1 89 ? 5.723 13.127 -38.007 1.00 73.69 89 VAL A CA 1
ATOM 700 C C . VAL A 1 89 ? 5.485 11.629 -37.782 1.00 73.69 89 VAL A C 1
ATOM 702 O O . VAL A 1 89 ? 6.068 10.801 -38.478 1.00 73.69 89 VAL A O 1
ATOM 705 N N . PHE A 1 90 ? 4.577 11.268 -36.875 1.00 75.75 90 PHE A N 1
ATOM 706 C CA . PHE A 1 90 ? 4.234 9.872 -36.598 1.00 75.75 90 PHE A CA 1
ATOM 707 C C . PHE A 1 90 ? 3.155 9.284 -37.527 1.00 75.75 90 PHE A C 1
ATOM 709 O O . PHE A 1 90 ? 2.659 8.192 -37.262 1.00 75.75 90 PHE A O 1
ATOM 716 N N . GLN A 1 91 ? 2.779 9.950 -38.630 1.00 70.56 91 GLN A N 1
ATOM 717 C CA . GLN A 1 91 ? 1.771 9.411 -39.564 1.00 70.56 91 GLN A CA 1
ATOM 718 C C . GLN A 1 91 ? 2.144 8.031 -40.124 1.00 70.56 91 GLN A C 1
ATOM 720 O O . GLN A 1 91 ? 1.260 7.219 -40.380 1.00 70.56 91 GLN A O 1
ATOM 725 N N . LEU A 1 92 ? 3.442 7.754 -40.276 1.00 66.19 92 LEU A N 1
ATOM 726 C CA . LEU A 1 92 ? 3.957 6.471 -40.760 1.00 66.19 92 LEU A CA 1
ATOM 727 C C . LEU A 1 92 ? 4.148 5.422 -39.646 1.00 66.19 92 LEU A C 1
ATOM 729 O O . LEU A 1 92 ? 4.474 4.279 -39.951 1.00 66.19 92 LEU A O 1
ATOM 733 N N . TRP A 1 93 ? 3.942 5.792 -38.375 1.00 71.94 93 TRP A N 1
ATOM 734 C CA . TRP A 1 93 ? 4.124 4.921 -37.205 1.00 71.94 93 TRP A CA 1
ATOM 735 C C . TRP A 1 93 ? 3.001 5.126 -36.169 1.00 71.94 93 TRP A C 1
ATOM 737 O O . TRP A 1 93 ? 3.257 5.618 -35.066 1.00 71.94 93 TRP A O 1
ATOM 747 N N . PRO A 1 94 ? 1.746 4.771 -36.503 1.00 70.38 94 PRO A N 1
ATOM 748 C CA . PRO A 1 94 ? 0.579 5.028 -35.654 1.00 70.38 94 PRO A CA 1
ATOM 749 C C . PRO A 1 94 ? 0.638 4.324 -34.288 1.00 70.38 94 PRO A C 1
ATOM 751 O O . PRO A 1 94 ? 0.177 4.892 -33.3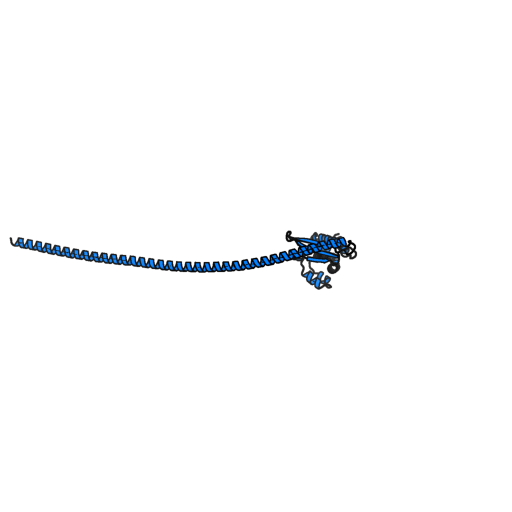00 1.00 70.38 94 PRO A O 1
ATOM 754 N N . ASP A 1 95 ? 1.259 3.146 -34.203 1.00 69.50 95 ASP A N 1
ATOM 755 C CA . ASP A 1 95 ? 1.408 2.417 -32.935 1.00 69.50 95 ASP A CA 1
ATOM 756 C C . ASP A 1 95 ? 2.410 3.111 -32.001 1.00 69.50 95 ASP A C 1
ATOM 758 O O . ASP A 1 95 ? 2.152 3.305 -30.813 1.00 69.50 95 ASP A O 1
ATOM 762 N N . VAL A 1 96 ? 3.531 3.581 -32.562 1.00 71.12 96 VAL A N 1
ATOM 763 C CA . VAL A 1 96 ? 4.535 4.370 -31.830 1.00 71.12 96 VAL A CA 1
ATOM 764 C C . VAL A 1 96 ? 3.932 5.700 -31.384 1.00 71.12 96 VAL A C 1
ATOM 766 O O . VAL A 1 96 ? 4.188 6.144 -30.269 1.00 71.12 96 VAL A O 1
ATOM 769 N N . LYS A 1 97 ? 3.077 6.307 -32.217 1.00 75.19 97 LYS A N 1
ATOM 770 C CA . LYS A 1 97 ? 2.361 7.546 -31.898 1.00 75.19 97 LYS A CA 1
ATOM 771 C C . LYS A 1 97 ? 1.535 7.425 -30.622 1.00 75.19 97 LYS A C 1
ATOM 773 O O . LYS A 1 97 ? 1.603 8.312 -29.780 1.00 75.19 97 LYS A O 1
ATOM 778 N N . GLN A 1 98 ? 0.730 6.367 -30.495 1.00 74.62 98 GLN A N 1
ATOM 779 C CA . GLN A 1 98 ? -0.131 6.195 -29.322 1.00 74.62 98 GLN A CA 1
ATOM 780 C C . GLN A 1 98 ? 0.688 6.000 -28.047 1.00 74.62 98 GLN A C 1
ATOM 782 O O . GLN A 1 98 ? 0.418 6.669 -27.052 1.00 74.62 98 GLN A O 1
ATOM 787 N N . ALA A 1 99 ? 1.721 5.153 -28.098 1.00 72.38 99 ALA A N 1
ATOM 788 C CA . ALA A 1 99 ? 2.622 4.950 -26.967 1.00 72.38 99 ALA A CA 1
ATOM 789 C C . ALA A 1 99 ? 3.351 6.250 -26.580 1.00 72.38 99 ALA A C 1
ATOM 791 O O . ALA A 1 99 ? 3.411 6.597 -25.402 1.00 72.38 99 ALA A O 1
ATOM 792 N N . PHE A 1 100 ? 3.832 7.013 -27.567 1.00 73.12 100 PHE A N 1
ATOM 793 C CA . PHE A 1 100 ? 4.529 8.280 -27.348 1.00 73.12 100 PHE A CA 1
ATOM 794 C C . PHE A 1 100 ? 3.621 9.343 -26.715 1.00 73.12 100 PHE A C 1
ATOM 796 O O . PHE A 1 100 ? 3.992 9.933 -25.711 1.00 73.12 100 PHE A O 1
ATOM 803 N N . LEU A 1 101 ? 2.412 9.560 -27.250 1.00 71.00 101 LEU A N 1
ATOM 804 C CA . LEU A 1 101 ? 1.473 10.565 -26.723 1.00 71.00 101 LEU A CA 1
ATOM 805 C C . LEU A 1 101 ? 0.976 10.244 -25.304 1.00 71.00 101 LEU A C 1
ATOM 807 O O . LEU A 1 101 ? 0.498 11.136 -24.609 1.00 71.00 101 LEU A O 1
ATOM 811 N N . SER A 1 102 ? 1.074 8.982 -24.880 1.00 70.88 102 SER A N 1
ATOM 812 C CA . SER A 1 102 ? 0.761 8.557 -23.512 1.00 70.88 102 SER A CA 1
ATOM 813 C C . SER A 1 102 ? 1.924 8.721 -22.523 1.00 70.88 102 SER A C 1
ATOM 815 O O . SER A 1 102 ? 1.729 8.540 -21.325 1.00 70.88 102 SER A O 1
ATOM 817 N N . CYS A 1 103 ? 3.124 9.059 -23.007 1.00 66.81 103 CYS A N 1
ATOM 818 C CA . CYS A 1 103 ? 4.326 9.228 -22.200 1.00 66.81 103 CYS A CA 1
ATOM 819 C C . CYS A 1 103 ? 4.555 10.717 -21.911 1.00 66.81 103 CYS A C 1
ATOM 821 O O . CYS A 1 103 ? 4.760 11.509 -22.829 1.00 66.81 103 CYS A O 1
ATOM 823 N N . THR A 1 104 ? 4.530 11.114 -20.637 1.00 63.75 104 THR A N 1
ATOM 824 C CA . THR A 1 104 ? 4.931 12.471 -20.237 1.00 63.75 104 THR A CA 1
ATOM 825 C C . THR A 1 104 ? 6.417 12.514 -19.877 1.00 63.75 104 THR A C 1
ATOM 827 O O . THR A 1 104 ? 7.001 11.503 -19.481 1.00 63.75 104 THR A O 1
ATOM 830 N N . PHE A 1 105 ? 7.038 13.699 -19.928 1.00 59.38 105 PHE A N 1
ATOM 831 C CA . PHE A 1 105 ? 8.421 13.890 -19.461 1.00 59.38 105 PHE A CA 1
ATOM 832 C C . PHE A 1 105 ? 8.606 13.454 -17.991 1.00 59.38 105 PHE A C 1
ATOM 834 O O . PHE A 1 105 ? 9.648 12.923 -17.613 1.00 59.38 105 PHE A O 1
ATOM 841 N N . GLN A 1 106 ? 7.564 13.598 -17.160 1.00 59.47 106 GLN A N 1
ATOM 842 C CA . GLN A 1 106 ? 7.564 13.141 -15.764 1.00 59.47 106 GLN A CA 1
ATOM 843 C C . GLN A 1 106 ? 7.494 11.612 -15.619 1.00 59.47 106 GLN A C 1
ATOM 845 O O . GLN A 1 106 ? 7.910 11.079 -14.589 1.00 59.47 106 GLN A O 1
ATOM 850 N N . ASP A 1 107 ? 6.981 10.900 -16.624 1.00 60.62 107 ASP A N 1
ATOM 851 C CA . ASP A 1 107 ? 6.900 9.437 -16.629 1.00 60.62 107 ASP A CA 1
ATOM 852 C C . ASP A 1 107 ? 8.158 8.782 -17.210 1.00 60.62 107 ASP A C 1
ATOM 854 O O . ASP A 1 107 ? 8.474 7.654 -16.838 1.00 60.62 107 ASP A O 1
ATOM 858 N N . PHE A 1 108 ? 8.921 9.496 -18.044 1.00 56.22 108 PHE A N 1
ATOM 859 C CA . PHE A 1 108 ? 10.151 8.995 -18.671 1.00 56.22 108 PHE A CA 1
ATOM 860 C C . PHE A 1 108 ? 11.205 8.514 -17.656 1.00 56.22 108 PHE A C 1
ATOM 862 O O . PHE A 1 108 ? 11.894 7.524 -17.891 1.00 56.22 108 PHE A O 1
ATOM 869 N N . ASN A 1 109 ? 11.281 9.165 -16.490 1.00 53.81 109 ASN A N 1
ATOM 870 C CA . ASN A 1 109 ? 12.227 8.826 -15.420 1.00 53.81 109 ASN A CA 1
ATOM 871 C C . ASN A 1 109 ? 11.646 7.911 -14.330 1.00 53.81 109 ASN A C 1
ATOM 873 O O . ASN A 1 109 ? 12.360 7.544 -13.390 1.00 53.81 109 ASN A O 1
ATOM 877 N N . LYS A 1 110 ? 10.367 7.522 -14.419 1.00 58.84 110 LYS A N 1
ATOM 878 C CA . LYS A 1 110 ? 9.779 6.566 -13.475 1.00 58.84 110 LYS A CA 1
ATOM 879 C C . LYS A 1 110 ? 10.248 5.168 -13.850 1.00 58.84 110 LYS A C 1
ATOM 881 O O . LYS A 1 110 ? 9.588 4.451 -14.594 1.00 58.84 110 LYS A O 1
ATOM 886 N N . GLY A 1 111 ? 11.407 4.789 -13.315 1.00 53.22 111 GLY A N 1
ATOM 887 C CA . GLY A 1 111 ? 11.888 3.415 -13.358 1.00 53.22 111 GLY A CA 1
ATOM 888 C C . GLY A 1 111 ? 10.782 2.482 -12.877 1.00 53.22 111 GLY A C 1
ATOM 889 O O . GLY A 1 111 ? 10.347 2.548 -11.727 1.00 53.22 111 GLY A O 1
ATOM 890 N N . SER A 1 112 ? 10.292 1.637 -13.774 1.00 53.62 112 SER A N 1
ATOM 891 C CA . SER A 1 112 ? 9.409 0.541 -13.407 1.00 53.62 112 SER A CA 1
ATOM 892 C C . SER A 1 112 ? 10.184 -0.401 -12.485 1.00 53.62 112 SER A C 1
ATOM 894 O O . SER A 1 112 ? 11.380 -0.633 -12.652 1.00 53.62 112 SER A O 1
ATOM 896 N N . SER A 1 113 ? 9.503 -0.909 -11.467 1.00 52.69 113 SER A N 1
ATOM 897 C CA . SER A 1 113 ? 10.050 -1.585 -10.283 1.00 52.69 113 SER A CA 1
ATOM 898 C C . SER A 1 113 ? 10.757 -2.932 -10.529 1.00 52.69 113 SER A C 1
ATOM 900 O O . SER A 1 113 ? 10.932 -3.697 -9.586 1.00 52.69 113 SER A O 1
ATOM 902 N N . ASN A 1 114 ? 11.161 -3.240 -11.762 1.00 61.78 114 ASN A N 1
ATOM 903 C CA . ASN A 1 114 ? 11.683 -4.540 -12.173 1.00 61.78 114 ASN A CA 1
ATOM 904 C C . ASN A 1 114 ? 13.049 -4.409 -12.863 1.00 61.78 114 ASN A C 1
ATOM 906 O O . ASN A 1 114 ? 13.424 -3.348 -13.354 1.00 61.78 114 ASN A O 1
ATOM 910 N N . MET A 1 115 ? 13.803 -5.508 -12.880 1.00 66.62 115 MET A N 1
ATOM 911 C CA . MET A 1 115 ? 14.997 -5.660 -13.711 1.00 66.62 115 MET A CA 1
ATOM 912 C C . MET A 1 115 ? 14.600 -5.717 -15.195 1.00 66.62 115 MET A C 1
ATOM 914 O O . MET A 1 115 ? 13.669 -6.436 -15.554 1.00 66.62 115 MET A O 1
ATOM 918 N N . TRP A 1 116 ? 15.337 -5.005 -16.046 1.00 72.94 116 TRP A N 1
ATOM 919 C CA . TRP A 1 116 ? 15.164 -4.956 -17.497 1.00 72.94 116 TRP A CA 1
ATOM 920 C C . TRP A 1 116 ? 16.423 -5.441 -18.201 1.00 72.94 116 TRP A C 1
ATOM 922 O O . TRP A 1 116 ? 17.542 -5.148 -17.774 1.00 72.94 116 TRP A O 1
ATOM 932 N N . VAL A 1 117 ? 16.232 -6.181 -19.288 1.00 74.69 117 VAL A N 1
ATOM 933 C CA . VAL A 1 117 ? 17.311 -6.674 -20.144 1.00 74.69 117 VAL A CA 1
ATOM 934 C C . VAL A 1 117 ? 16.996 -6.271 -21.578 1.00 74.69 117 VAL A C 1
ATOM 936 O O . VAL A 1 117 ? 16.044 -6.785 -22.161 1.00 74.69 117 VAL A O 1
ATOM 939 N N . ASP A 1 118 ? 17.804 -5.384 -22.157 1.00 78.69 118 ASP A N 1
ATOM 940 C CA . ASP A 1 118 ? 17.664 -4.956 -23.548 1.00 78.69 118 ASP A CA 1
ATOM 941 C C . ASP A 1 118 ? 18.686 -5.666 -24.430 1.00 78.69 118 ASP A C 1
ATOM 943 O O . ASP A 1 118 ? 19.900 -5.615 -24.197 1.00 78.69 118 ASP A O 1
ATOM 947 N N . ILE A 1 119 ? 18.196 -6.294 -25.496 1.00 78.75 119 ILE A N 1
ATOM 948 C CA . ILE A 1 119 ? 19.027 -6.892 -26.539 1.00 78.75 119 ILE A CA 1
ATOM 949 C C . ILE A 1 119 ? 19.182 -5.860 -27.657 1.00 78.75 119 ILE A C 1
ATOM 951 O O . ILE A 1 119 ? 18.280 -5.640 -28.463 1.00 78.75 119 ILE A O 1
ATOM 955 N N . ASN A 1 120 ? 20.342 -5.213 -27.703 1.00 81.44 120 ASN A N 1
ATOM 956 C CA . ASN A 1 120 ? 20.615 -4.110 -28.614 1.00 81.44 120 ASN A CA 1
ATOM 957 C C . ASN A 1 120 ? 21.220 -4.629 -29.922 1.00 81.44 120 ASN A C 1
ATOM 959 O O . ASN A 1 120 ? 22.438 -4.792 -30.046 1.00 81.44 120 ASN A O 1
ATOM 963 N N . CYS A 1 121 ? 20.375 -4.873 -30.921 1.00 78.38 121 CYS A N 1
ATOM 964 C CA . CYS A 1 121 ? 20.793 -5.350 -32.241 1.00 78.38 121 CYS A CA 1
ATOM 965 C C . CYS A 1 121 ? 21.720 -4.365 -32.981 1.00 78.38 121 CYS A C 1
ATOM 967 O O . CYS A 1 121 ? 22.560 -4.797 -33.770 1.00 78.38 121 CYS A O 1
ATOM 969 N N . GLY A 1 122 ? 21.596 -3.057 -32.722 1.00 76.56 122 GLY A N 1
ATOM 970 C CA . GLY A 1 122 ? 22.380 -2.014 -33.391 1.00 76.56 122 GLY A CA 1
ATOM 971 C C . GLY A 1 122 ? 23.845 -1.971 -32.952 1.00 76.56 122 GLY A C 1
ATOM 972 O O . GLY A 1 122 ? 24.744 -1.853 -33.784 1.00 76.56 122 GLY A O 1
ATOM 973 N N . SER A 1 123 ? 24.098 -2.104 -31.649 1.00 75.69 123 SER A N 1
ATOM 974 C CA . SER A 1 123 ? 25.444 -2.148 -31.057 1.00 75.69 123 SER A CA 1
ATOM 975 C C . SER A 1 123 ? 25.960 -3.567 -30.819 1.00 75.69 123 SER A C 1
ATOM 977 O O . SER A 1 123 ? 27.132 -3.725 -30.483 1.00 75.69 123 SER A O 1
ATOM 979 N N . ARG A 1 124 ? 25.112 -4.592 -30.992 1.00 74.75 124 ARG A N 1
ATOM 980 C CA . ARG A 1 124 ? 25.386 -5.998 -30.639 1.00 74.75 124 ARG A CA 1
ATOM 981 C C . ARG A 1 124 ? 25.754 -6.155 -29.161 1.00 74.75 124 ARG A C 1
ATOM 983 O O . ARG A 1 124 ? 26.716 -6.829 -28.795 1.00 74.75 124 ARG A O 1
ATOM 990 N N . THR A 1 125 ? 24.987 -5.500 -28.297 1.00 75.06 125 THR A N 1
ATOM 991 C CA . THR A 1 125 ? 25.205 -5.516 -26.846 1.00 75.06 125 THR A CA 1
ATOM 992 C C . THR A 1 125 ? 23.946 -5.915 -26.101 1.00 75.06 125 THR A C 1
ATOM 994 O O . THR A 1 125 ? 22.839 -5.621 -26.538 1.00 75.06 125 THR A O 1
ATOM 997 N N . VAL A 1 126 ? 24.105 -6.508 -24.925 1.00 73.19 126 VAL A N 1
ATOM 998 C CA . VAL A 1 126 ? 23.012 -6.682 -23.964 1.00 73.19 126 VAL A CA 1
ATOM 999 C C . VAL A 1 126 ? 23.201 -5.660 -22.852 1.00 73.19 126 VAL A C 1
ATOM 1001 O O . VAL A 1 126 ? 24.274 -5.610 -22.248 1.00 73.19 126 VAL A O 1
ATOM 1004 N N . SER A 1 127 ? 22.196 -4.824 -22.603 1.00 75.56 127 SER A N 1
ATOM 1005 C CA . SER A 1 127 ? 22.167 -3.931 -21.443 1.00 75.56 127 SER A CA 1
ATOM 1006 C C . SER A 1 127 ? 21.241 -4.504 -20.387 1.00 75.56 127 SER A C 1
ATOM 1008 O O . SER A 1 127 ? 20.126 -4.902 -20.690 1.00 75.56 127 SER A O 1
ATOM 1010 N N . VAL A 1 128 ? 21.706 -4.547 -19.144 1.00 72.56 128 VAL A N 1
ATOM 1011 C CA . VAL A 1 128 ? 20.880 -4.928 -17.996 1.00 72.56 128 VAL A CA 1
ATOM 1012 C C . VAL A 1 128 ? 20.735 -3.713 -17.104 1.00 72.56 128 VAL A C 1
ATOM 1014 O O . VAL A 1 128 ? 21.745 -3.141 -16.683 1.00 72.56 128 VAL A O 1
ATOM 1017 N N . GLN A 1 129 ? 19.497 -3.327 -16.820 1.00 70.38 129 GLN A N 1
ATOM 1018 C CA . GLN A 1 129 ? 19.161 -2.298 -15.846 1.00 70.38 129 GLN A CA 1
ATOM 1019 C C . GLN A 1 129 ? 18.436 -2.942 -14.678 1.00 70.38 129 GLN A C 1
ATOM 1021 O O . GLN A 1 129 ? 17.450 -3.646 -14.863 1.00 70.38 129 GLN A O 1
ATOM 1026 N N . TYR A 1 130 ? 18.914 -2.706 -13.464 1.00 66.62 130 TYR A N 1
ATOM 1027 C CA . TYR A 1 130 ? 18.240 -3.195 -12.270 1.00 66.62 130 TYR A CA 1
ATOM 1028 C C . TYR A 1 130 ? 18.268 -2.142 -11.171 1.00 66.62 130 TYR A C 1
ATOM 1030 O O . TYR A 1 130 ? 19.223 -1.365 -11.034 1.00 66.62 130 TYR A O 1
ATOM 1038 N N . LEU A 1 131 ? 17.199 -2.119 -10.380 1.00 62.44 131 LEU A N 1
ATOM 1039 C CA . LEU A 1 131 ? 17.137 -1.307 -9.180 1.00 62.44 131 LEU A CA 1
ATOM 1040 C C . LEU A 1 131 ? 17.964 -2.006 -8.101 1.00 62.44 131 LEU A C 1
ATOM 1042 O O . LEU A 1 131 ? 17.637 -3.119 -7.698 1.00 62.44 131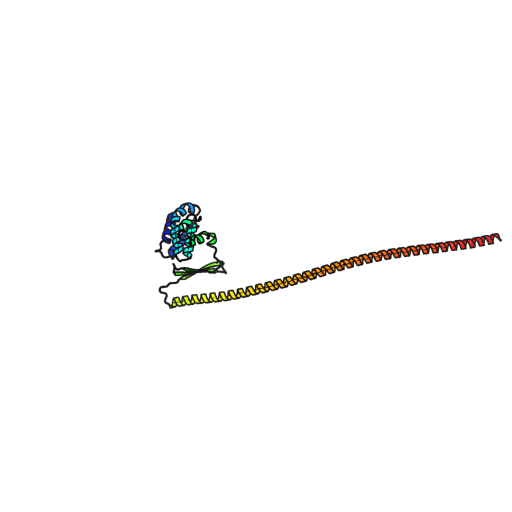 LEU A O 1
ATOM 1046 N N . ASN A 1 132 ? 19.040 -1.373 -7.631 1.00 56.72 132 ASN A N 1
ATOM 1047 C CA . ASN A 1 132 ? 19.755 -1.896 -6.474 1.00 56.72 132 ASN A CA 1
ATOM 1048 C C . ASN A 1 132 ? 18.903 -1.643 -5.213 1.00 56.72 132 ASN A C 1
ATOM 1050 O O . ASN A 1 132 ? 18.721 -0.472 -4.854 1.00 56.72 132 ASN A O 1
ATOM 1054 N N . PRO A 1 133 ? 18.433 -2.691 -4.508 1.00 53.34 133 PRO A N 1
ATOM 1055 C CA . PRO A 1 133 ? 17.556 -2.535 -3.347 1.00 53.34 133 PRO A CA 1
ATOM 1056 C C . PRO A 1 133 ? 18.211 -1.760 -2.198 1.00 53.34 133 PRO A C 1
ATOM 1058 O O . PRO A 1 133 ? 17.525 -1.085 -1.439 1.00 53.34 133 PRO A O 1
ATOM 1061 N N . GLN A 1 134 ? 19.541 -1.827 -2.079 1.00 53.50 134 GLN A N 1
ATOM 1062 C CA . GLN A 1 134 ? 20.286 -1.202 -0.983 1.00 53.50 134 GLN A CA 1
ATOM 1063 C C . GLN A 1 134 ? 20.546 0.287 -1.213 1.00 53.50 134 GLN A C 1
ATOM 1065 O O . GLN A 1 134 ? 20.628 1.049 -0.255 1.00 53.50 134 GLN A O 1
ATOM 1070 N N . SER A 1 135 ? 20.704 0.712 -2.470 1.00 56.09 135 SER A N 1
ATOM 1071 C CA . SER A 1 135 ? 21.033 2.107 -2.787 1.00 56.09 135 SER A CA 1
ATOM 1072 C C . SER A 1 135 ? 19.879 2.897 -3.391 1.00 56.09 135 SER A C 1
ATOM 1074 O O . SER A 1 135 ? 20.057 4.091 -3.607 1.00 56.09 135 SER A O 1
ATOM 1076 N N . GLN A 1 136 ? 18.754 2.251 -3.732 1.00 56.28 136 GLN A N 1
ATOM 1077 C CA . GLN A 1 136 ? 17.661 2.828 -4.535 1.00 56.28 136 GLN A CA 1
ATOM 1078 C C . GLN A 1 136 ? 18.149 3.531 -5.818 1.00 56.28 136 GLN A C 1
ATOM 1080 O O . GLN A 1 136 ? 17.483 4.402 -6.368 1.00 56.28 136 GLN A O 1
ATOM 1085 N N . LYS A 1 137 ? 19.339 3.156 -6.303 1.00 51.62 137 LYS A N 1
ATOM 1086 C CA . LYS A 1 137 ? 19.947 3.693 -7.524 1.00 51.62 137 LYS A CA 1
ATOM 1087 C C . LYS A 1 137 ? 19.923 2.617 -8.593 1.00 51.62 137 LYS A C 1
ATOM 1089 O O . LYS A 1 137 ? 20.321 1.479 -8.330 1.00 51.62 137 LYS A O 1
ATOM 1094 N N . THR A 1 138 ? 19.504 2.995 -9.791 1.00 53.22 138 THR A N 1
ATOM 1095 C CA . THR A 1 138 ? 19.585 2.148 -10.979 1.00 53.22 138 THR A CA 1
ATOM 1096 C C . THR A 1 138 ? 21.051 1.872 -11.297 1.00 53.22 138 THR A C 1
ATOM 1098 O O . THR A 1 138 ? 21.866 2.795 -11.370 1.00 53.22 138 THR A O 1
ATOM 1101 N N . ARG A 1 139 ? 21.409 0.598 -11.460 1.00 49.72 139 ARG A N 1
ATOM 1102 C CA . ARG A 1 139 ? 22.716 0.190 -11.986 1.00 49.72 139 ARG A CA 1
ATOM 1103 C C . ARG A 1 139 ? 22.531 -0.378 -13.385 1.00 49.72 139 ARG A C 1
ATOM 1105 O O . ARG A 1 139 ? 21.589 -1.130 -13.626 1.00 49.72 139 ARG A O 1
ATOM 1112 N N . SER A 1 140 ? 23.459 -0.039 -14.277 1.00 53.16 140 SER A N 1
ATOM 1113 C CA . SER A 1 140 ? 23.471 -0.524 -15.657 1.00 53.16 140 SER A CA 1
ATOM 1114 C C . SER A 1 140 ? 24.764 -1.286 -15.927 1.00 53.16 140 SER A C 1
ATOM 1116 O O . SER A 1 140 ? 25.850 -0.772 -15.660 1.00 53.16 140 SER A O 1
ATOM 1118 N N . SER A 1 141 ? 24.655 -2.497 -16.469 1.00 52.22 141 SER A N 1
ATOM 1119 C CA . SER A 1 141 ? 25.799 -3.281 -16.954 1.00 52.22 141 SER A CA 1
ATOM 1120 C C . SER A 1 141 ? 25.634 -3.566 -18.444 1.00 52.22 141 SER A C 1
ATOM 1122 O O . SER A 1 141 ? 24.528 -3.860 -18.894 1.00 52.22 141 SER A O 1
ATOM 1124 N N . VAL A 1 142 ? 26.722 -3.468 -19.212 1.00 50.66 142 VAL A N 1
ATOM 1125 C CA . VAL A 1 142 ? 26.729 -3.727 -20.661 1.00 50.66 142 VAL A CA 1
ATOM 1126 C C . VAL A 1 142 ? 27.589 -4.950 -20.944 1.00 50.66 142 VAL A C 1
ATOM 1128 O O . VAL A 1 142 ? 28.779 -4.966 -20.629 1.00 50.66 142 VAL A O 1
ATOM 1131 N N . ILE A 1 143 ? 26.994 -5.961 -21.568 1.00 56.81 143 ILE A N 1
ATOM 1132 C CA . ILE A 1 143 ? 27.683 -7.152 -22.062 1.00 56.81 143 ILE A CA 1
ATOM 1133 C C . ILE A 1 143 ? 27.857 -6.993 -23.574 1.00 56.81 143 ILE A C 1
ATOM 1135 O O . ILE A 1 143 ? 26.885 -6.814 -24.309 1.00 56.81 143 ILE A O 1
ATOM 1139 N N . ILE A 1 144 ? 29.103 -7.040 -24.046 1.00 51.53 144 ILE A N 1
ATOM 1140 C CA . ILE A 1 144 ? 29.434 -6.940 -25.473 1.00 51.53 144 ILE A CA 1
ATOM 1141 C C . ILE A 1 144 ? 29.393 -8.341 -26.088 1.00 51.53 144 ILE A C 1
ATOM 1143 O O . ILE A 1 144 ? 30.148 -9.216 -25.662 1.00 51.53 144 ILE A O 1
ATOM 1147 N N . ILE A 1 145 ? 28.548 -8.542 -27.103 1.00 51.03 145 ILE A N 1
ATOM 1148 C CA . ILE A 1 145 ? 28.520 -9.769 -27.906 1.00 51.03 145 ILE A CA 1
ATOM 1149 C C . ILE A 1 145 ? 29.373 -9.515 -29.152 1.00 51.03 145 ILE A C 1
ATOM 1151 O O . ILE A 1 145 ? 28.865 -9.144 -30.210 1.00 51.03 145 ILE A O 1
ATOM 1155 N N . ASP A 1 146 ? 30.694 -9.654 -29.026 1.00 42.31 146 ASP A N 1
ATOM 1156 C CA . ASP A 1 146 ? 31.583 -9.538 -30.185 1.00 42.31 146 ASP A CA 1
ATOM 1157 C C . ASP A 1 146 ? 31.747 -10.899 -30.875 1.00 42.31 146 ASP A C 1
ATOM 1159 O O . ASP A 1 146 ? 32.155 -11.884 -30.256 1.00 42.31 146 ASP A O 1
ATOM 1163 N N . HIS A 1 147 ? 31.419 -10.949 -32.168 1.00 42.31 147 HIS A N 1
ATOM 1164 C CA . HIS A 1 147 ? 31.472 -12.158 -32.991 1.00 42.31 147 HIS A CA 1
ATOM 1165 C C . HIS A 1 147 ? 32.798 -12.326 -33.752 1.00 42.31 147 HIS A C 1
ATOM 1167 O O . HIS A 1 147 ? 32.942 -13.305 -34.486 1.00 42.31 147 HIS A O 1
ATOM 1173 N N . HIS A 1 148 ? 33.793 -11.442 -33.583 1.00 41.88 148 HIS A N 1
ATOM 1174 C CA . HIS A 1 148 ? 35.088 -11.607 -34.251 1.00 41.88 148 HIS A CA 1
ATOM 1175 C C . HIS A 1 148 ? 36.303 -11.570 -33.308 1.00 41.88 148 HIS A C 1
ATOM 1177 O O . HIS A 1 148 ? 36.706 -10.538 -32.791 1.00 41.88 148 HIS A O 1
ATOM 1183 N N . LYS A 1 149 ? 36.958 -12.740 -33.211 1.00 42.09 149 LYS A N 1
ATOM 1184 C CA . LYS A 1 149 ? 38.324 -12.986 -32.701 1.00 42.09 149 LYS A CA 1
ATOM 1185 C C . LYS A 1 149 ? 38.580 -12.702 -31.215 1.00 42.09 149 LYS A C 1
ATOM 1187 O O . LYS A 1 149 ? 39.580 -12.089 -30.855 1.00 42.09 149 LYS A O 1
ATOM 1192 N N . VAL A 1 150 ? 37.796 -13.316 -30.336 1.00 43.44 150 VAL A N 1
ATOM 1193 C CA . VAL A 1 150 ? 38.327 -13.734 -29.030 1.00 43.44 150 VAL A CA 1
ATOM 1194 C C . VAL A 1 150 ? 38.573 -15.234 -29.127 1.00 43.44 150 VAL A C 1
ATOM 1196 O O . VAL A 1 150 ? 37.664 -15.983 -29.471 1.00 43.44 150 VAL A O 1
ATOM 1199 N N . ALA A 1 151 ? 39.818 -15.667 -28.908 1.00 45.72 151 ALA A N 1
ATOM 1200 C CA . ALA A 1 151 ? 40.178 -17.080 -28.841 1.00 45.72 151 ALA A CA 1
ATOM 1201 C C . ALA A 1 151 ? 39.128 -17.836 -28.010 1.00 45.72 151 ALA A C 1
ATOM 1203 O O . ALA A 1 151 ? 38.839 -17.405 -26.892 1.00 45.72 151 ALA A O 1
ATOM 1204 N N . ASN A 1 152 ? 38.554 -18.915 -28.561 1.00 50.47 152 ASN A N 1
ATOM 1205 C CA . ASN A 1 152 ? 37.420 -19.659 -27.985 1.00 50.47 152 ASN A CA 1
ATOM 1206 C C . ASN A 1 152 ? 37.530 -19.860 -26.463 1.00 50.47 152 ASN A C 1
ATOM 1208 O O . ASN A 1 152 ? 36.552 -19.670 -25.754 1.00 50.47 152 ASN A O 1
ATOM 1212 N N . ALA A 1 153 ? 38.735 -20.091 -25.935 1.00 51.72 153 ALA A N 1
ATOM 1213 C CA . ALA A 1 153 ? 38.982 -20.267 -24.504 1.00 51.72 153 ALA A CA 1
ATOM 1214 C C . ALA A 1 153 ? 38.638 -19.050 -23.609 1.00 51.72 153 ALA A C 1
ATOM 1216 O O . ALA A 1 153 ? 38.258 -19.221 -22.451 1.00 51.72 153 ALA A O 1
ATOM 1217 N N . ALA A 1 154 ? 38.784 -17.811 -24.093 1.00 50.75 154 ALA A N 1
ATOM 1218 C CA . ALA A 1 154 ? 38.488 -16.606 -23.308 1.00 50.75 154 ALA A CA 1
ATOM 1219 C C . ALA A 1 154 ? 36.998 -16.225 -23.356 1.00 50.75 154 ALA A C 1
ATOM 1221 O O . ALA A 1 154 ? 36.466 -15.730 -22.361 1.00 50.75 154 ALA A O 1
ATOM 1222 N N . LEU A 1 155 ? 36.315 -16.504 -24.473 1.00 49.62 155 LEU A N 1
ATOM 1223 C CA . LEU A 1 155 ? 34.855 -16.409 -24.574 1.00 49.62 155 LEU A CA 1
ATOM 1224 C C . LEU A 1 155 ? 34.182 -17.506 -23.749 1.00 49.62 155 LEU A C 1
ATOM 1226 O O . LEU A 1 155 ? 33.305 -17.185 -22.960 1.00 49.62 155 LEU A O 1
ATOM 1230 N N . GLU A 1 156 ? 34.644 -18.756 -23.826 1.00 52.94 156 GLU A N 1
ATOM 1231 C CA . GLU A 1 156 ? 34.163 -19.854 -22.975 1.00 52.94 156 GLU A CA 1
ATOM 1232 C C . GLU A 1 156 ? 34.352 -19.548 -21.488 1.00 52.94 156 GLU A C 1
ATOM 1234 O O . GLU A 1 156 ? 33.426 -19.733 -20.705 1.00 52.94 156 GLU A O 1
ATOM 1239 N N . LYS A 1 157 ? 35.506 -18.994 -21.082 1.00 58.69 157 LYS A N 1
ATOM 1240 C CA . LYS A 1 157 ? 35.701 -18.538 -19.696 1.00 58.69 157 LYS A CA 1
ATOM 1241 C C . LYS A 1 157 ? 34.725 -17.433 -19.300 1.00 58.69 157 LYS A C 1
ATOM 1243 O O . LYS A 1 157 ? 34.209 -17.461 -18.188 1.00 58.69 157 LYS A O 1
ATOM 1248 N N . ARG A 1 158 ? 34.462 -16.462 -20.179 1.00 53.75 158 ARG A N 1
ATOM 1249 C CA . ARG A 1 158 ? 33.502 -15.380 -19.906 1.00 53.75 158 ARG A CA 1
ATOM 1250 C C . ARG A 1 158 ? 32.061 -15.893 -19.855 1.00 53.75 158 ARG A C 1
ATOM 1252 O O . ARG A 1 158 ? 31.338 -15.520 -18.939 1.00 53.75 158 ARG A O 1
ATOM 1259 N N . PHE A 1 159 ? 31.670 -16.794 -20.751 1.00 58.09 159 PHE A N 1
ATOM 1260 C CA . PHE A 1 159 ? 30.370 -17.467 -20.716 1.00 58.09 159 PHE A CA 1
ATOM 1261 C C . PHE A 1 159 ? 30.216 -18.361 -19.487 1.00 58.09 159 PHE A C 1
ATOM 1263 O O . PHE A 1 159 ? 29.146 -18.378 -18.895 1.00 58.09 159 PHE A O 1
ATOM 1270 N N . ALA A 1 160 ? 31.275 -19.036 -19.037 1.00 62.44 160 ALA A N 1
ATOM 1271 C CA . ALA A 1 160 ? 31.253 -19.804 -17.795 1.00 62.44 160 ALA A CA 1
ATOM 1272 C C . ALA A 1 160 ? 31.034 -18.906 -16.567 1.00 62.44 160 ALA A C 1
ATOM 1274 O O . ALA A 1 160 ? 30.326 -19.294 -15.642 1.00 62.44 160 ALA A O 1
ATOM 1275 N N . VAL A 1 161 ? 31.604 -17.696 -16.566 1.00 62.88 161 VAL A N 1
ATOM 1276 C CA . VAL A 1 161 ? 31.364 -16.693 -15.518 1.00 62.88 161 VAL A CA 1
ATOM 1277 C C . VAL A 1 161 ? 29.920 -16.187 -15.567 1.00 62.88 161 VAL A C 1
ATOM 1279 O O . VAL A 1 161 ? 29.266 -16.145 -14.532 1.00 62.88 161 VAL A O 1
ATOM 1282 N N . VAL A 1 162 ? 29.390 -15.870 -16.752 1.00 61.88 162 VAL A N 1
ATOM 1283 C CA . VAL A 1 162 ? 27.987 -15.441 -16.911 1.00 61.88 162 VAL A CA 1
ATOM 1284 C C . VAL A 1 162 ? 27.011 -16.550 -16.512 1.00 61.88 162 VAL A C 1
ATOM 1286 O O . VAL A 1 162 ? 26.090 -16.286 -15.751 1.00 61.88 162 VAL A O 1
ATOM 1289 N N . ASN A 1 163 ? 27.234 -17.794 -16.944 1.00 65.62 163 ASN A N 1
ATOM 1290 C CA . ASN A 1 163 ? 26.408 -18.935 -16.542 1.00 65.62 163 ASN A CA 1
ATOM 1291 C C . ASN A 1 163 ? 26.467 -19.180 -15.036 1.00 65.62 163 ASN A C 1
ATOM 1293 O O . ASN A 1 163 ? 25.449 -19.508 -14.440 1.00 65.62 163 ASN A O 1
ATOM 1297 N N . ARG A 1 164 ? 27.632 -18.994 -14.403 1.00 68.31 164 ARG A N 1
ATOM 1298 C CA . ARG A 1 164 ? 27.737 -19.075 -12.944 1.00 68.31 164 ARG A CA 1
ATOM 1299 C C . ARG A 1 164 ? 26.870 -18.012 -12.270 1.00 68.31 164 ARG A C 1
ATOM 1301 O O . ARG A 1 164 ? 26.111 -18.358 -11.377 1.00 68.31 164 ARG A O 1
ATOM 1308 N N . TYR A 1 165 ? 26.938 -16.764 -12.731 1.00 62.56 165 TYR A N 1
ATOM 1309 C CA . TYR A 1 165 ? 26.097 -15.695 -12.191 1.00 62.56 165 TYR A CA 1
ATOM 1310 C C . TYR A 1 165 ? 24.606 -15.931 -12.447 1.00 62.56 165 TYR A C 1
ATOM 1312 O O . TYR A 1 165 ? 23.799 -15.648 -11.573 1.00 62.56 165 TYR A O 1
ATOM 1320 N N . LEU A 1 166 ? 24.229 -16.486 -13.601 1.00 63.91 166 LEU A N 1
ATOM 1321 C CA . LEU A 1 166 ? 22.839 -16.861 -13.874 1.00 63.91 166 LEU A CA 1
ATOM 1322 C C . LEU A 1 166 ? 22.345 -17.937 -12.901 1.00 63.91 166 LEU A C 1
ATOM 1324 O O . LEU A 1 166 ? 21.269 -17.783 -12.339 1.00 63.91 166 LEU A O 1
ATOM 1328 N N . ILE A 1 167 ? 23.154 -18.967 -12.636 1.00 74.31 167 ILE A N 1
ATOM 1329 C CA . ILE A 1 167 ? 22.828 -20.013 -11.654 1.00 74.31 167 ILE A CA 1
ATOM 1330 C C . ILE A 1 167 ? 22.726 -19.428 -10.236 1.00 74.31 167 ILE A C 1
ATOM 1332 O O . ILE A 1 167 ? 21.836 -19.799 -9.477 1.00 74.31 167 ILE A O 1
ATOM 1336 N N . GLU A 1 168 ? 23.624 -18.515 -9.858 1.00 67.56 168 GLU A N 1
ATOM 1337 C CA . GLU A 1 168 ? 23.561 -17.825 -8.562 1.00 67.56 168 GLU A CA 1
ATOM 1338 C C . GLU A 1 168 ? 22.271 -17.003 -8.428 1.00 67.56 168 GLU A C 1
ATOM 1340 O O . GLU A 1 168 ? 21.587 -17.121 -7.414 1.00 67.56 168 GLU A O 1
ATOM 1345 N N . ILE A 1 169 ? 21.882 -16.263 -9.470 1.00 68.62 169 ILE A N 1
ATOM 1346 C CA . ILE A 1 169 ? 20.627 -15.499 -9.504 1.00 68.62 169 ILE A CA 1
ATOM 1347 C C . ILE A 1 169 ? 19.408 -16.427 -9.420 1.00 68.62 169 ILE A C 1
ATOM 1349 O O . ILE A 1 169 ? 18.485 -16.151 -8.658 1.00 68.62 169 ILE A O 1
ATOM 1353 N N . GLU A 1 170 ? 19.393 -17.536 -10.163 1.00 70.31 170 GLU A N 1
ATOM 1354 C CA . GLU A 1 170 ? 18.307 -18.524 -10.098 1.00 70.31 170 GLU A CA 1
ATOM 1355 C C . GLU A 1 170 ? 18.174 -19.126 -8.693 1.00 70.31 170 GLU A C 1
ATOM 1357 O O . GLU A 1 170 ? 17.062 -19.253 -8.176 1.00 70.31 170 GLU A O 1
ATOM 1362 N N . ASN A 1 171 ? 19.295 -19.442 -8.042 1.00 82.19 171 ASN A N 1
ATOM 1363 C CA . ASN A 1 171 ? 19.300 -19.932 -6.665 1.00 82.19 171 ASN A CA 1
ATOM 1364 C C . ASN A 1 171 ? 18.789 -18.868 -5.682 1.00 82.19 171 ASN A C 1
ATOM 1366 O O . ASN A 1 171 ? 17.975 -19.178 -4.813 1.00 82.19 171 ASN A O 1
ATOM 1370 N N . GLU A 1 172 ? 19.225 -17.612 -5.817 1.00 71.25 172 GLU A N 1
ATOM 1371 C CA . GLU A 1 172 ? 18.739 -16.508 -4.981 1.00 71.25 172 GLU A CA 1
ATOM 1372 C C . GLU A 1 172 ? 17.236 -16.259 -5.176 1.00 71.25 172 GLU A C 1
ATOM 1374 O O . GLU A 1 172 ? 16.520 -16.036 -4.197 1.00 71.25 172 GLU A O 1
ATOM 1379 N N . MET A 1 173 ? 16.726 -16.376 -6.405 1.00 71.38 173 MET A N 1
ATOM 1380 C CA . MET A 1 173 ? 15.290 -16.300 -6.684 1.00 71.38 173 MET A CA 1
ATOM 1381 C C . MET A 1 173 ? 14.512 -17.429 -6.004 1.00 71.38 173 MET A C 1
ATOM 1383 O O . MET A 1 173 ? 13.492 -17.163 -5.373 1.00 71.38 173 MET A O 1
ATOM 1387 N N . GLN A 1 174 ? 15.007 -18.669 -6.053 1.00 83.44 174 GLN A N 1
ATOM 1388 C CA . GLN A 1 174 ? 14.371 -19.790 -5.348 1.00 83.44 174 GLN A CA 1
ATOM 1389 C C . GLN A 1 174 ? 14.343 -19.575 -3.828 1.00 83.44 174 GLN A C 1
ATOM 1391 O O . GLN A 1 174 ? 13.342 -19.873 -3.173 1.00 83.44 174 GLN A O 1
ATOM 1396 N N . VAL A 1 175 ? 15.422 -19.029 -3.257 1.00 83.31 175 VAL A N 1
ATOM 1397 C CA . VAL A 1 175 ? 15.484 -18.672 -1.830 1.00 83.31 175 VAL A CA 1
ATOM 1398 C C . VAL A 1 175 ? 14.471 -17.573 -1.500 1.00 83.31 175 VAL A C 1
ATOM 1400 O O . VAL A 1 175 ? 13.761 -17.665 -0.496 1.00 83.31 175 VAL A O 1
ATOM 1403 N N . MET A 1 176 ? 14.350 -16.559 -2.355 1.00 76.81 176 MET A N 1
ATOM 1404 C CA . MET A 1 176 ? 13.369 -15.487 -2.196 1.00 76.81 176 MET A CA 1
ATOM 1405 C C . MET A 1 176 ? 11.927 -16.015 -2.260 1.00 76.81 176 MET A C 1
ATOM 1407 O O . MET A 1 176 ? 11.123 -15.681 -1.388 1.00 76.81 176 MET A O 1
ATOM 1411 N N . ASP A 1 177 ? 11.611 -16.894 -3.212 1.00 81.38 177 ASP A N 1
ATOM 1412 C CA . ASP A 1 177 ? 10.295 -17.535 -3.327 1.00 81.38 177 ASP A CA 1
ATOM 1413 C C . ASP A 1 177 ? 9.962 -18.387 -2.090 1.00 81.38 177 ASP A C 1
ATOM 1415 O O . ASP A 1 177 ? 8.834 -18.366 -1.574 1.00 81.38 177 ASP A O 1
ATOM 1419 N N . ALA A 1 178 ? 10.957 -19.104 -1.555 1.00 83.44 178 ALA A N 1
ATOM 1420 C CA . ALA A 1 178 ? 10.814 -19.860 -0.316 1.00 83.44 178 ALA A CA 1
ATOM 1421 C C . ALA A 1 178 ? 10.514 -18.934 0.877 1.00 83.44 178 ALA A C 1
ATOM 1423 O O . ALA A 1 178 ? 9.584 -19.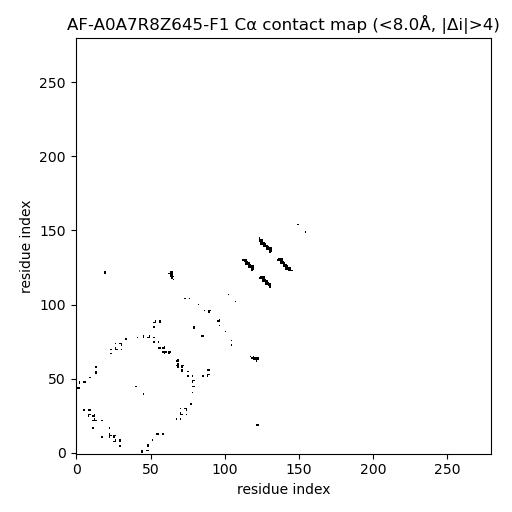197 1.647 1.00 83.44 178 ALA A O 1
ATOM 1424 N N . HIS A 1 179 ? 11.231 -17.814 1.005 1.00 78.31 179 HIS A N 1
ATOM 1425 C CA . HIS A 1 179 ? 10.962 -16.814 2.041 1.00 78.31 179 HIS A CA 1
ATOM 1426 C C . HIS A 1 179 ? 9.588 -16.158 1.886 1.00 78.31 179 HIS A C 1
ATOM 1428 O O . HIS A 1 179 ? 8.882 -15.969 2.878 1.00 78.31 179 HIS A O 1
ATOM 1434 N N . GLN A 1 180 ? 9.154 -15.868 0.660 1.00 79.62 180 GLN A N 1
ATOM 1435 C CA . GLN A 1 180 ? 7.827 -15.313 0.408 1.00 79.62 180 GLN A CA 1
ATOM 1436 C C . GLN A 1 180 ? 6.714 -16.298 0.794 1.00 79.62 180 GLN A C 1
ATOM 1438 O O . GLN A 1 180 ? 5.677 -15.904 1.334 1.00 79.62 180 GLN A O 1
ATOM 1443 N N . THR A 1 181 ? 6.944 -17.594 0.586 1.00 85.62 181 THR A N 1
ATOM 1444 C CA . THR A 1 181 ? 6.035 -18.658 1.029 1.00 85.62 181 THR A CA 1
ATOM 1445 C C . THR A 1 181 ? 5.973 -18.753 2.559 1.00 85.62 181 THR A C 1
ATOM 1447 O O . THR A 1 181 ? 4.885 -18.878 3.136 1.00 85.62 181 THR A O 1
ATOM 1450 N N . GLN A 1 182 ? 7.115 -18.629 3.243 1.00 80.75 182 GLN A N 1
ATOM 1451 C CA . GLN A 1 182 ? 7.164 -18.569 4.708 1.00 80.75 182 GLN A CA 1
ATOM 1452 C C . GLN A 1 182 ? 6.436 -17.337 5.258 1.00 80.75 182 GLN A C 1
ATOM 1454 O O . GLN A 1 182 ? 5.642 -17.472 6.188 1.00 80.75 182 GLN A O 1
ATOM 1459 N N . LEU A 1 183 ? 6.635 -16.158 4.660 1.00 79.06 183 LEU A N 1
ATOM 1460 C CA . LEU A 1 183 ? 5.947 -14.922 5.050 1.00 79.06 183 LEU A CA 1
ATOM 1461 C C . LEU A 1 183 ? 4.426 -15.066 4.963 1.00 79.06 183 LEU A C 1
ATOM 1463 O O . LEU A 1 183 ? 3.737 -14.811 5.948 1.00 79.06 183 LEU A O 1
ATOM 1467 N N . LYS A 1 184 ? 3.905 -15.583 3.844 1.00 82.06 184 LYS A N 1
ATOM 1468 C CA . LYS A 1 184 ? 2.466 -15.866 3.700 1.00 82.06 184 LYS A CA 1
ATOM 1469 C C . LYS A 1 184 ? 1.948 -16.810 4.786 1.00 82.06 184 LYS A C 1
ATOM 1471 O O . LYS A 1 184 ? 0.835 -16.645 5.283 1.00 82.06 184 LYS A O 1
ATOM 1476 N N . THR A 1 185 ? 2.752 -17.799 5.176 1.00 82.69 185 THR A N 1
ATOM 1477 C CA . THR A 1 185 ? 2.392 -18.736 6.250 1.00 82.69 185 THR A CA 1
ATOM 1478 C C . THR A 1 185 ? 2.317 -18.025 7.605 1.00 82.69 185 THR A C 1
ATOM 1480 O O . THR A 1 185 ? 1.349 -18.218 8.344 1.00 82.69 185 THR A O 1
ATOM 1483 N N . PHE A 1 186 ? 3.287 -17.160 7.920 1.00 76.75 186 PHE A N 1
ATOM 1484 C CA . PHE A 1 186 ? 3.265 -16.343 9.136 1.00 76.75 186 PHE A CA 1
ATOM 1485 C C . PHE A 1 186 ? 2.069 -15.386 9.176 1.00 76.75 186 PHE A C 1
ATOM 1487 O O . PHE A 1 186 ? 1.392 -15.298 10.199 1.00 76.75 186 PHE A O 1
ATOM 1494 N N . GLU A 1 187 ? 1.747 -14.722 8.066 1.00 71.69 187 GLU A N 1
ATOM 1495 C CA . GLU A 1 187 ? 0.577 -13.840 7.966 1.00 71.69 187 GLU A CA 1
ATOM 1496 C C . GLU A 1 187 ? -0.733 -14.590 8.251 1.00 71.69 187 GLU A C 1
ATOM 1498 O O . GLU A 1 187 ? -1.591 -14.108 8.998 1.00 71.69 187 GLU A O 1
ATOM 1503 N N . GLN A 1 188 ? -0.877 -15.813 7.729 1.00 79.62 188 GLN A N 1
ATOM 1504 C CA . GLN A 1 188 ? -2.038 -16.658 8.019 1.00 79.62 188 GLN A CA 1
ATOM 1505 C C . GLN A 1 188 ? -2.115 -17.059 9.498 1.00 79.62 188 GLN A C 1
ATOM 1507 O O . GLN A 1 188 ? -3.203 -17.045 10.081 1.00 79.62 188 GLN A O 1
ATOM 1512 N N . GLN A 1 189 ? -0.984 -17.397 10.125 1.00 78.44 189 GLN A N 1
ATOM 1513 C CA . GLN A 1 189 ? -0.935 -17.712 11.557 1.00 78.44 189 GLN A CA 1
ATOM 1514 C C . GLN A 1 189 ? -1.321 -16.500 12.417 1.00 78.44 189 GLN A C 1
ATOM 1516 O O . GLN A 1 189 ? -2.123 -16.643 13.343 1.00 78.44 189 GLN A O 1
ATOM 1521 N N . LEU A 1 190 ? -0.827 -15.305 12.078 1.00 76.69 190 LEU A N 1
ATOM 1522 C CA . LEU A 1 190 ? -1.185 -14.058 12.760 1.00 76.69 190 LEU A CA 1
ATOM 1523 C C . LEU A 1 190 ? -2.678 -13.742 12.632 1.00 76.69 190 LEU A C 1
ATOM 1525 O O . LEU A 1 190 ? -3.303 -13.337 13.612 1.00 76.69 190 LEU A O 1
ATOM 1529 N N . SER A 1 191 ? -3.273 -13.979 11.461 1.00 79.38 191 SER A N 1
ATOM 1530 C CA . SER A 1 191 ? -4.714 -13.803 11.248 1.00 79.38 191 SER A CA 1
ATOM 1531 C C . SER A 1 191 ? -5.547 -14.717 12.159 1.00 79.38 191 SER A C 1
ATOM 1533 O O . SER A 1 191 ? -6.454 -14.250 12.852 1.00 79.38 191 SER A O 1
ATOM 1535 N N . ARG A 1 192 ? -5.176 -16.003 12.260 1.00 79.31 192 ARG A N 1
ATOM 1536 C CA . ARG A 1 192 ? -5.832 -16.963 13.170 1.00 79.31 192 ARG A CA 1
ATOM 1537 C C . ARG A 1 192 ? -5.684 -16.562 14.637 1.00 79.31 192 ARG A C 1
ATOM 1539 O O . ARG A 1 192 ? -6.652 -16.633 15.393 1.00 79.31 192 ARG A O 1
ATOM 1546 N N . LEU A 1 193 ? -4.490 -16.120 15.042 1.00 79.88 193 LEU A N 1
ATOM 1547 C CA . LEU A 1 193 ? -4.241 -15.661 16.409 1.00 79.88 193 LEU A CA 1
ATOM 1548 C C . LEU A 1 193 ? -5.088 -14.427 16.743 1.00 79.88 193 LEU A C 1
ATOM 1550 O O . LEU A 1 193 ? -5.690 -14.364 17.814 1.00 79.88 193 LEU A O 1
ATOM 1554 N N . ARG A 1 194 ? -5.185 -13.471 15.812 1.00 79.62 194 ARG A N 1
ATOM 1555 C CA . ARG A 1 194 ? -6.021 -12.277 15.964 1.00 79.62 194 ARG A CA 1
ATOM 1556 C C . ARG A 1 194 ? -7.486 -12.648 16.167 1.00 79.62 194 ARG A C 1
ATOM 1558 O O . ARG A 1 194 ? -8.104 -12.146 17.101 1.00 79.62 194 ARG A O 1
ATOM 1565 N N . GLU A 1 195 ? -8.024 -13.551 15.349 1.00 82.56 195 GLU A N 1
ATOM 1566 C CA . GLU A 1 195 ? -9.409 -14.015 15.481 1.00 82.56 195 GLU A CA 1
ATOM 1567 C C . GLU A 1 195 ? -9.660 -14.682 16.845 1.00 82.56 195 GLU A C 1
ATOM 1569 O O . GLU A 1 195 ? -10.665 -14.401 17.505 1.00 82.56 195 GLU A O 1
ATOM 1574 N N . TYR A 1 196 ? -8.725 -15.520 17.303 1.00 84.00 196 TYR A N 1
ATOM 1575 C CA . TYR A 1 196 ? -8.807 -16.169 18.611 1.00 84.00 196 TYR A CA 1
ATOM 1576 C C . TYR A 1 196 ? -8.825 -15.151 19.762 1.00 84.00 196 TYR A C 1
ATOM 1578 O O . TYR A 1 196 ? -9.694 -15.218 20.635 1.00 84.00 196 TYR A O 1
ATOM 1586 N N . ILE A 1 197 ? -7.925 -14.162 19.732 1.00 78.94 197 ILE A N 1
ATOM 1587 C CA . ILE A 1 197 ? -7.880 -13.082 20.728 1.00 78.94 197 ILE A CA 1
ATOM 1588 C C . ILE A 1 197 ? -9.188 -12.279 20.714 1.00 78.94 197 ILE A C 1
ATOM 1590 O O . ILE A 1 197 ? -9.756 -12.015 21.772 1.00 78.94 197 ILE A O 1
ATOM 1594 N N . THR A 1 198 ? -9.726 -11.935 19.539 1.00 82.81 198 THR A N 1
ATOM 1595 C CA . THR A 1 198 ? -11.002 -11.209 19.432 1.00 82.81 198 THR A CA 1
ATOM 1596 C C . THR A 1 198 ? -12.169 -11.991 20.041 1.00 82.81 198 THR A C 1
ATOM 1598 O O . THR A 1 198 ? -12.986 -11.405 20.759 1.00 82.81 198 THR A O 1
ATOM 1601 N N . LYS A 1 199 ? -12.238 -13.312 19.820 1.00 85.50 199 LYS A N 1
ATOM 1602 C CA . LYS A 1 199 ? -13.254 -14.175 20.449 1.00 85.50 199 LYS A CA 1
ATOM 1603 C C . LYS A 1 199 ? -13.115 -14.191 21.973 1.00 85.50 199 LYS A C 1
ATOM 1605 O O . LYS A 1 199 ? -14.120 -14.063 22.669 1.00 85.50 199 LYS A O 1
ATOM 1610 N N . MET A 1 200 ? -11.886 -14.279 22.486 1.00 83.62 200 MET A N 1
ATOM 1611 C CA . MET A 1 200 ? -11.605 -14.273 23.926 1.00 83.62 200 MET A CA 1
ATOM 1612 C C . MET A 1 200 ? -11.978 -12.941 24.597 1.00 83.62 200 MET A C 1
ATOM 1614 O O . MET A 1 200 ? -12.615 -12.933 25.646 1.00 83.62 200 MET A O 1
ATOM 1618 N N . ILE A 1 201 ? -11.642 -11.805 23.979 1.00 80.88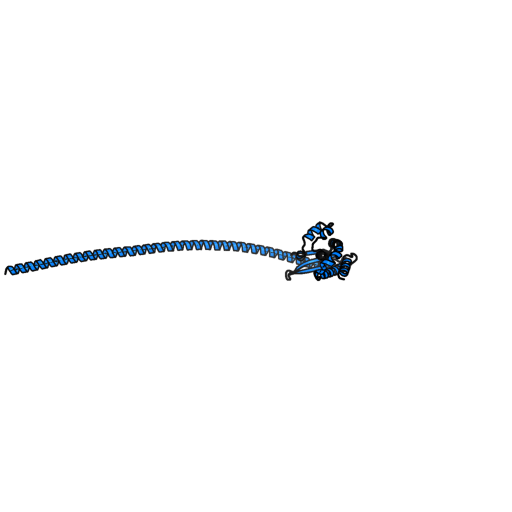 201 ILE A N 1
ATOM 1619 C CA . ILE A 1 201 ? -12.022 -10.476 24.491 1.00 80.88 201 ILE A CA 1
ATOM 1620 C C . ILE A 1 201 ? -13.548 -10.331 24.519 1.00 80.88 201 ILE A C 1
ATOM 1622 O O . ILE A 1 201 ? -14.119 -9.846 25.497 1.00 80.88 201 ILE A O 1
ATOM 1626 N N . SER A 1 202 ? -14.221 -10.786 23.461 1.00 81.56 202 SER A N 1
ATOM 1627 C CA . SER A 1 202 ? -15.682 -10.718 23.360 1.00 81.56 202 SER A CA 1
ATOM 1628 C C . SER A 1 202 ? -16.367 -11.547 24.451 1.00 81.56 202 SER A C 1
ATOM 1630 O O . SER A 1 202 ? -17.314 -11.069 25.077 1.00 81.56 202 SER A O 1
ATOM 1632 N N . SER A 1 203 ? -15.871 -12.759 24.732 1.00 87.94 203 SER A N 1
ATOM 1633 C CA . SER A 1 203 ? -16.423 -13.611 25.793 1.00 87.94 203 SER A CA 1
ATOM 1634 C C . SER A 1 203 ? -16.184 -13.032 27.190 1.00 87.94 203 SER A C 1
ATOM 1636 O O . SER A 1 203 ? -17.105 -13.020 28.008 1.00 87.94 203 SER A O 1
ATOM 1638 N N . GLN A 1 204 ? -15.000 -12.470 27.456 1.00 83.38 204 GLN A N 1
ATOM 1639 C CA . GLN A 1 204 ? -14.726 -11.774 28.716 1.00 83.38 204 GLN A CA 1
ATOM 1640 C C . GLN A 1 204 ? -15.610 -10.533 28.894 1.00 83.38 204 GLN A C 1
ATOM 1642 O O . GLN A 1 204 ? -16.126 -10.302 29.987 1.00 83.38 204 GLN A O 1
ATOM 1647 N N . SER A 1 205 ? -15.854 -9.769 27.825 1.00 84.62 205 SER A N 1
ATOM 1648 C CA . SER A 1 205 ? -16.760 -8.614 27.857 1.00 84.62 205 SER A CA 1
ATOM 1649 C C . SER A 1 205 ? -18.200 -9.019 28.198 1.00 84.62 205 SER A C 1
ATOM 1651 O O . SER A 1 205 ? -18.828 -8.396 29.055 1.00 84.62 205 SER A O 1
ATOM 1653 N N . LEU A 1 206 ? -18.710 -10.096 27.588 1.00 85.12 206 LEU A N 1
ATOM 1654 C CA . LEU A 1 206 ? -20.019 -10.676 27.915 1.00 85.12 206 LEU A CA 1
ATOM 1655 C C . LEU A 1 206 ? -20.092 -11.117 29.384 1.00 85.12 206 LEU A C 1
ATOM 1657 O O . LEU A 1 206 ? -21.037 -10.761 30.087 1.00 85.12 206 LEU A O 1
ATOM 1661 N N . SER A 1 207 ? -19.072 -11.829 29.871 1.00 83.50 207 SER A N 1
ATOM 1662 C CA . SER A 1 207 ? -18.995 -12.256 31.273 1.00 83.50 207 SER A CA 1
ATOM 1663 C C . SER A 1 207 ? -18.985 -11.066 32.237 1.00 83.50 207 SER A C 1
ATOM 1665 O O . SER A 1 207 ? -19.703 -11.074 33.234 1.00 83.50 207 SER A O 1
ATOM 1667 N N . SER A 1 208 ? -18.208 -10.023 31.937 1.00 82.38 208 SER A N 1
ATOM 1668 C CA . SER A 1 208 ? -18.139 -8.800 32.744 1.00 82.38 208 SER A CA 1
ATOM 1669 C C . SER A 1 208 ? -19.488 -8.079 32.804 1.00 82.38 208 SER A C 1
ATOM 1671 O O . SER A 1 208 ? -19.934 -7.702 33.889 1.00 82.38 208 SER A O 1
ATOM 1673 N N . LYS A 1 209 ? -20.193 -7.961 31.669 1.00 85.94 209 LYS A N 1
ATOM 1674 C CA . LYS A 1 209 ? -21.552 -7.397 31.628 1.00 85.94 209 LYS A CA 1
AT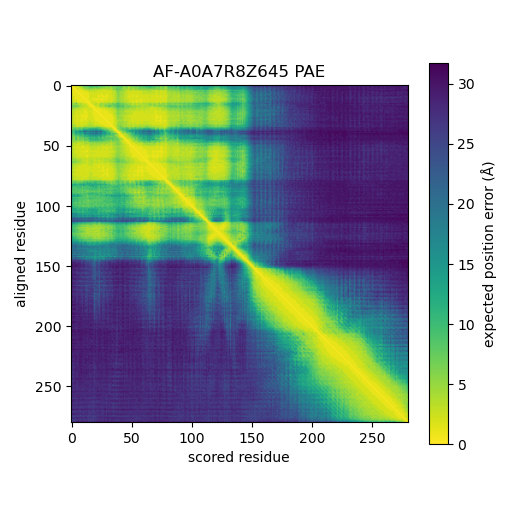OM 1675 C C . LYS A 1 209 ? -22.533 -8.193 32.486 1.00 85.94 209 LYS A C 1
ATOM 1677 O O . LYS A 1 209 ? -23.301 -7.588 33.229 1.00 85.94 209 LYS A O 1
ATOM 1682 N N . ASN A 1 210 ? -22.483 -9.523 32.429 1.00 85.75 210 ASN A N 1
ATOM 1683 C CA . ASN A 1 210 ? -23.349 -10.377 33.245 1.00 85.75 210 ASN A CA 1
ATOM 1684 C C . ASN A 1 210 ? -23.076 -10.193 34.744 1.00 85.75 210 ASN A C 1
ATOM 1686 O O . ASN A 1 210 ? -24.015 -10.022 35.515 1.00 85.75 210 ASN A O 1
ATOM 1690 N N . VAL A 1 211 ? -21.805 -10.154 35.156 1.00 81.88 211 VAL A N 1
ATOM 1691 C CA . VAL A 1 211 ? -21.426 -9.894 36.556 1.00 81.88 211 VAL A CA 1
ATOM 1692 C C . VAL A 1 211 ? -21.897 -8.511 37.007 1.00 81.88 211 VAL A C 1
ATOM 1694 O O . VAL A 1 211 ? -22.477 -8.386 38.084 1.00 81.88 211 VAL A O 1
ATOM 1697 N N . SER A 1 212 ? -21.713 -7.483 36.174 1.00 84.88 212 SER A N 1
ATOM 1698 C CA . SER A 1 212 ? -22.211 -6.135 36.462 1.00 84.88 212 SER A CA 1
ATOM 1699 C C . SER A 1 212 ? -23.729 -6.116 36.633 1.00 84.88 212 SER A C 1
ATOM 1701 O O . SER A 1 212 ? -24.226 -5.452 37.538 1.00 84.88 212 SER A O 1
ATOM 1703 N N . HIS A 1 213 ? -24.469 -6.844 35.793 1.00 87.69 213 HIS A N 1
ATOM 1704 C CA . HIS A 1 213 ? -25.922 -6.927 35.899 1.00 87.69 213 HIS A CA 1
ATOM 1705 C C . HIS A 1 213 ? -26.357 -7.602 37.207 1.00 87.69 213 HIS A C 1
ATOM 1707 O O . HIS A 1 213 ? -27.202 -7.062 37.920 1.00 87.69 213 HIS A O 1
ATOM 1713 N N . SER A 1 214 ? -25.735 -8.729 37.567 1.00 82.69 214 SER A N 1
ATOM 1714 C CA . SER A 1 214 ? -26.001 -9.424 38.832 1.00 82.69 214 SER A CA 1
ATOM 1715 C C . SER A 1 214 ? -25.675 -8.561 40.056 1.00 82.69 214 SER A C 1
ATOM 1717 O O . SER A 1 214 ? -26.435 -8.560 41.021 1.00 82.69 214 SER A O 1
ATOM 1719 N N . LEU A 1 215 ? -24.589 -7.779 40.019 1.00 79.56 215 LEU A N 1
ATOM 1720 C CA . LEU A 1 215 ? -24.250 -6.820 41.079 1.00 79.56 215 LEU A CA 1
ATOM 1721 C C . LEU A 1 215 ? -25.310 -5.724 41.220 1.00 79.56 215 LEU A C 1
ATOM 1723 O O . LEU A 1 215 ? -25.729 -5.425 42.335 1.00 79.56 215 LEU A O 1
ATOM 1727 N N . SER A 1 216 ? -25.796 -5.162 40.110 1.00 87.88 216 SER A N 1
ATOM 1728 C CA . SER A 1 216 ? -26.886 -4.182 40.148 1.00 87.88 216 SER A CA 1
ATOM 1729 C C . SER A 1 216 ? -28.171 -4.768 40.743 1.00 87.88 216 SER A C 1
ATOM 1731 O O . SER A 1 216 ? -28.816 -4.108 41.555 1.00 87.88 216 SER A O 1
ATOM 1733 N N . GLN A 1 217 ? -28.522 -6.014 40.400 1.00 85.56 217 GLN A N 1
ATOM 1734 C CA . GLN A 1 217 ? -29.670 -6.704 41.003 1.00 85.56 217 GLN A CA 1
ATOM 1735 C C . GLN A 1 217 ? -29.479 -6.927 42.510 1.00 85.56 217 GLN A 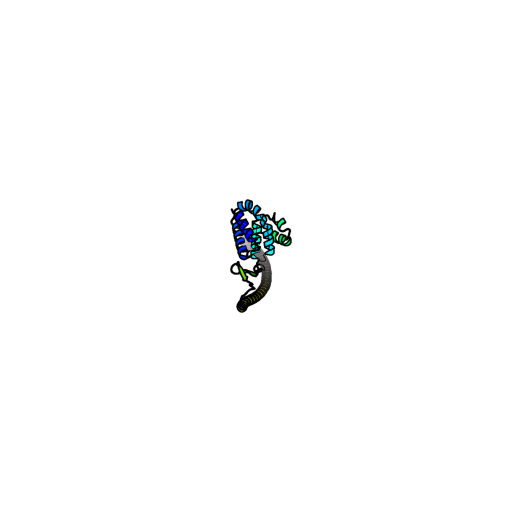C 1
ATOM 1737 O O . GLN A 1 217 ? -30.410 -6.724 43.289 1.00 85.56 217 GLN A O 1
ATOM 1742 N N . MET A 1 218 ? -28.270 -7.306 42.930 1.00 80.38 218 MET A N 1
ATOM 1743 C CA . MET A 1 218 ? -27.937 -7.515 44.338 1.00 80.38 218 MET A CA 1
ATOM 1744 C C . MET A 1 218 ? -27.997 -6.210 45.140 1.00 80.38 218 MET A C 1
ATOM 1746 O O . MET A 1 218 ? -28.552 -6.197 46.235 1.00 80.38 218 MET A O 1
ATOM 1750 N N . HIS A 1 219 ? -27.496 -5.103 44.584 1.00 81.75 219 HIS A N 1
ATOM 1751 C CA . HIS A 1 219 ? -27.619 -3.778 45.197 1.00 81.75 219 HIS A CA 1
ATOM 1752 C C . HIS A 1 219 ? -29.083 -3.345 45.346 1.00 81.75 219 HIS A C 1
ATOM 1754 O O . HIS A 1 219 ? -29.454 -2.823 46.394 1.00 81.75 219 HIS A O 1
ATOM 1760 N N . GLU A 1 220 ? -29.933 -3.595 44.345 1.00 89.94 220 GLU A N 1
ATOM 1761 C CA . GLU A 1 220 ? -31.360 -3.260 44.432 1.00 89.94 220 GLU A CA 1
ATOM 1762 C C . GLU A 1 220 ? -32.089 -4.098 45.494 1.00 89.94 220 GLU A C 1
ATOM 1764 O O . GLU A 1 220 ? -32.911 -3.570 46.243 1.00 89.94 220 GLU A O 1
ATOM 1769 N N . LEU A 1 221 ? -31.770 -5.392 45.602 1.00 88.94 221 LEU A N 1
ATOM 1770 C CA . LEU A 1 221 ? -32.290 -6.252 46.670 1.00 88.94 221 LEU A CA 1
ATOM 1771 C C . LEU A 1 221 ?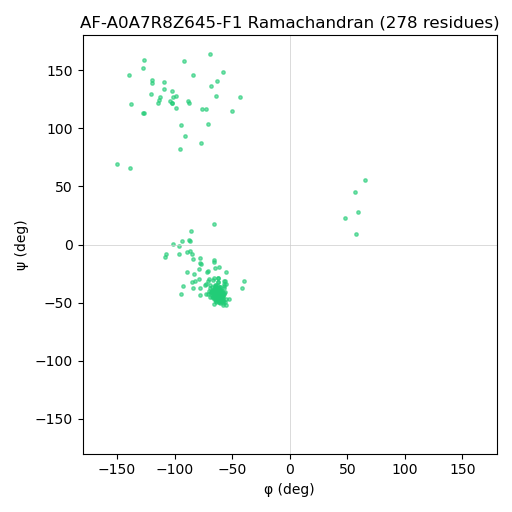 -31.830 -5.785 48.052 1.00 88.94 221 LEU A C 1
ATOM 1773 O O . LEU A 1 221 ? -32.644 -5.702 48.968 1.00 88.94 221 LEU A O 1
ATOM 1777 N N . HIS A 1 222 ? -30.546 -5.447 48.195 1.00 83.00 222 HIS A N 1
ATOM 1778 C CA . HIS A 1 222 ? -30.002 -4.923 49.444 1.00 83.00 222 HIS A CA 1
ATOM 1779 C C . HIS A 1 222 ? -30.708 -3.628 49.860 1.00 83.00 222 HIS A C 1
ATOM 1781 O O . HIS A 1 222 ? -31.122 -3.506 51.008 1.00 83.00 222 HIS A O 1
ATOM 1787 N N . ARG A 1 223 ? -30.940 -2.707 48.914 1.00 90.81 223 ARG A N 1
ATOM 1788 C CA . ARG A 1 223 ? -31.688 -1.469 49.166 1.00 90.81 223 ARG A CA 1
ATOM 1789 C C . ARG A 1 223 ? -33.099 -1.747 49.686 1.00 90.81 223 ARG A C 1
ATOM 1791 O O . ARG A 1 223 ? -33.484 -1.187 50.703 1.00 90.81 223 ARG A O 1
ATOM 1798 N N . LYS A 1 224 ? -33.844 -2.644 49.030 1.00 88.31 224 LYS A N 1
ATOM 1799 C CA . LYS A 1 224 ? -35.205 -3.013 49.461 1.00 88.31 224 LYS A CA 1
ATOM 1800 C C . LYS A 1 224 ? -35.233 -3.610 50.867 1.00 88.31 224 LYS A C 1
ATOM 1802 O O . LYS A 1 224 ? -36.138 -3.296 51.631 1.00 88.31 224 LYS A O 1
ATOM 1807 N N . LEU A 1 225 ? -34.251 -4.446 51.206 1.00 86.31 225 LEU A N 1
ATOM 1808 C CA . LEU A 1 225 ? -34.132 -5.026 52.545 1.00 86.31 225 LEU A CA 1
ATOM 1809 C C . LEU A 1 225 ? -33.853 -3.961 53.609 1.00 86.31 225 LEU A C 1
ATOM 1811 O O . LEU A 1 225 ? -34.453 -4.017 54.679 1.00 86.31 225 LEU A O 1
ATOM 1815 N N . CYS A 1 226 ? -32.990 -2.983 53.321 1.00 85.25 226 CYS A N 1
ATOM 1816 C CA . CYS A 1 226 ? -32.771 -1.847 54.219 1.00 85.25 226 CYS A CA 1
ATOM 1817 C C . CYS A 1 226 ? -34.062 -1.041 54.424 1.00 85.25 226 CYS A C 1
ATOM 1819 O O . CYS A 1 226 ? -34.445 -0.796 55.563 1.00 85.25 226 CYS A O 1
ATOM 1821 N N . ASP A 1 227 ? -34.787 -0.721 53.347 1.00 89.31 227 ASP A N 1
ATOM 1822 C CA . ASP A 1 227 ? -36.057 0.012 53.438 1.00 89.31 227 ASP A CA 1
ATOM 1823 C C . ASP A 1 227 ? -37.118 -0.750 54.261 1.00 89.31 227 ASP A C 1
ATOM 1825 O O . ASP A 1 227 ? -37.925 -0.143 54.970 1.00 89.31 227 ASP A O 1
ATOM 1829 N N . GLU A 1 228 ? -37.168 -2.083 54.158 1.00 91.38 228 GLU A N 1
ATOM 1830 C CA . GLU A 1 228 ? -38.062 -2.916 54.974 1.00 91.38 228 GLU A CA 1
ATOM 1831 C C . GLU A 1 228 ? -37.641 -2.962 56.444 1.00 91.38 228 GLU A C 1
ATOM 1833 O O . GLU A 1 228 ? -38.506 -2.883 57.320 1.00 91.38 228 GLU A O 1
ATOM 1838 N N . LEU A 1 229 ? -36.338 -3.043 56.725 1.00 87.00 229 LEU A N 1
ATOM 1839 C CA . LEU A 1 229 ? -35.813 -2.969 58.088 1.00 87.00 229 LEU A CA 1
ATOM 1840 C C . LEU A 1 229 ? -36.165 -1.632 58.743 1.00 87.00 229 LEU A C 1
ATOM 1842 O O . LEU A 1 229 ? -36.728 -1.636 59.836 1.00 87.00 229 LEU A O 1
ATOM 1846 N N . ASP A 1 230 ? -35.948 -0.513 58.054 1.00 89.81 230 ASP A N 1
ATOM 1847 C CA . ASP A 1 230 ? -36.270 0.823 58.568 1.00 89.81 230 ASP A CA 1
ATOM 1848 C C . ASP A 1 230 ? -37.770 0.970 58.875 1.00 89.81 230 ASP A C 1
ATOM 1850 O O . ASP A 1 230 ? -38.168 1.550 59.895 1.00 89.81 230 ASP A O 1
ATOM 1854 N N . LYS A 1 231 ? -38.634 0.404 58.019 1.00 92.31 231 LYS A N 1
ATOM 1855 C CA . LYS A 1 231 ? -40.087 0.362 58.250 1.00 92.31 231 LYS A CA 1
ATOM 1856 C C . LYS A 1 231 ? -40.447 -0.478 59.470 1.00 92.31 231 LYS A C 1
ATOM 1858 O O . LYS A 1 231 ? -41.277 -0.043 60.269 1.00 92.31 231 LYS A O 1
ATOM 1863 N N . LEU A 1 232 ? -39.848 -1.659 59.621 1.00 88.06 232 LEU A N 1
ATOM 1864 C CA . LEU A 1 232 ? -40.088 -2.537 60.766 1.00 88.06 232 LEU A CA 1
ATOM 1865 C C . LEU A 1 232 ? -39.603 -1.905 62.070 1.00 88.06 232 LEU A C 1
ATOM 1867 O O . LEU A 1 232 ? -40.325 -1.951 63.064 1.00 88.06 232 LEU A O 1
ATOM 1871 N N . GLU A 1 233 ? -38.427 -1.280 62.076 1.00 85.25 233 GLU A N 1
ATOM 1872 C CA . GLU A 1 233 ? -37.910 -0.566 63.244 1.00 85.25 233 GLU A CA 1
ATOM 1873 C C . GLU A 1 233 ? -38.816 0.603 63.633 1.00 85.25 233 GLU A C 1
ATOM 1875 O O . GLU A 1 233 ? -39.172 0.746 64.806 1.00 85.25 233 GLU A O 1
ATOM 1880 N N . SER A 1 234 ? -39.251 1.393 62.649 1.00 88.88 234 SER A N 1
ATOM 1881 C CA . SER A 1 234 ? -40.179 2.506 62.865 1.00 88.88 234 SER A CA 1
ATOM 1882 C C . SER A 1 234 ? -41.528 2.024 63.404 1.00 88.88 234 SER A C 1
ATOM 1884 O O . SER A 1 234 ? -42.042 2.591 64.367 1.00 88.88 234 SER A O 1
ATOM 1886 N N . SER A 1 235 ? -42.083 0.950 62.832 1.00 91.75 235 SER A N 1
ATOM 1887 C CA . SER A 1 235 ? -43.330 0.341 63.309 1.00 91.75 235 SER A CA 1
ATOM 1888 C C . SER A 1 235 ? -43.179 -0.165 64.738 1.00 91.75 235 SER A C 1
ATOM 1890 O O . SER A 1 235 ? -43.968 0.200 65.602 1.00 91.75 235 SER A O 1
ATOM 1892 N N . ARG A 1 236 ? -42.117 -0.932 65.016 1.00 89.19 236 ARG A N 1
ATOM 1893 C CA . ARG A 1 236 ? -41.868 -1.496 66.346 1.00 89.19 236 ARG A CA 1
ATOM 1894 C C . ARG A 1 236 ? -41.720 -0.408 67.400 1.00 89.19 236 ARG A C 1
ATOM 1896 O O . ARG A 1 236 ? -42.193 -0.578 68.517 1.00 89.19 236 ARG A O 1
ATOM 1903 N N . LYS A 1 237 ? -41.057 0.699 67.062 1.00 89.94 237 LYS A N 1
ATOM 1904 C CA . LYS A 1 237 ? -40.924 1.850 67.957 1.00 89.94 237 LYS A CA 1
ATOM 1905 C C . LYS A 1 237 ? -42.284 2.479 68.268 1.00 89.94 237 LYS A C 1
ATOM 1907 O O . LYS A 1 237 ? -42.580 2.704 69.436 1.00 89.94 237 LYS A O 1
ATOM 1912 N N . ASN A 1 238 ? -43.114 2.698 67.247 1.00 91.56 238 ASN A N 1
ATOM 1913 C CA . ASN A 1 238 ? -44.458 3.253 67.421 1.00 91.56 238 ASN A CA 1
ATOM 1914 C C . ASN A 1 238 ? -45.355 2.342 68.274 1.00 91.56 238 ASN A C 1
ATOM 1916 O O . ASN A 1 238 ? -46.074 2.833 69.146 1.00 91.56 238 ASN A O 1
ATOM 1920 N N . ASP A 1 239 ? -45.295 1.027 68.055 1.00 90.69 239 ASP A N 1
ATOM 1921 C CA . ASP A 1 239 ? -46.052 0.048 68.841 1.00 90.69 239 ASP A CA 1
ATOM 1922 C C . ASP A 1 239 ? -45.615 0.081 70.312 1.00 90.69 239 ASP A C 1
ATOM 1924 O O . ASP A 1 239 ? -46.450 0.159 71.212 1.00 90.69 239 ASP A O 1
ATOM 1928 N N . LEU A 1 240 ? -44.301 0.128 70.563 1.00 90.06 240 LEU A N 1
ATOM 1929 C CA . LEU A 1 240 ? -43.747 0.191 71.916 1.00 90.06 240 LEU A CA 1
ATOM 1930 C C . LEU A 1 240 ? -44.142 1.484 72.646 1.00 90.06 240 LEU A C 1
ATOM 1932 O O . LEU A 1 240 ? -44.520 1.438 73.817 1.00 90.06 240 LEU A O 1
ATOM 1936 N N . ASP A 1 241 ? -44.092 2.627 71.957 1.00 89.69 241 ASP A N 1
ATOM 1937 C CA . ASP A 1 241 ? -44.539 3.913 72.499 1.00 89.69 241 ASP A CA 1
ATOM 1938 C C . ASP A 1 241 ? -46.044 3.881 72.822 1.00 89.69 241 ASP A C 1
ATOM 1940 O O . ASP A 1 241 ? -46.481 4.396 73.856 1.00 89.69 241 ASP A O 1
ATOM 1944 N N . THR A 1 242 ? -46.846 3.233 71.972 1.00 93.19 242 THR A N 1
ATOM 1945 C CA . THR A 1 242 ? -48.293 3.067 72.180 1.00 93.19 242 THR A CA 1
ATOM 1946 C C . THR A 1 242 ? -48.587 2.202 73.407 1.00 93.19 242 THR A C 1
ATOM 1948 O O . THR A 1 242 ? -49.380 2.597 74.270 1.00 93.19 242 THR A O 1
ATOM 1951 N N . ASP A 1 243 ? -47.907 1.064 73.535 1.00 91.12 243 ASP A N 1
ATOM 1952 C CA . ASP A 1 243 ? -48.038 0.161 74.679 1.00 91.12 243 ASP A CA 1
ATOM 1953 C C . ASP A 1 243 ? -47.584 0.823 75.985 1.00 91.12 243 ASP A C 1
ATOM 1955 O O . ASP A 1 243 ? -48.268 0.720 77.009 1.00 91.12 243 ASP A O 1
ATOM 1959 N N . MET A 1 244 ? -46.470 1.563 75.956 1.00 89.00 244 MET A N 1
ATOM 1960 C CA . MET A 1 244 ? -45.980 2.318 77.111 1.00 89.00 244 MET A CA 1
ATOM 1961 C C . MET A 1 244 ? -46.976 3.384 77.573 1.00 89.00 244 MET A C 1
ATOM 1963 O O . MET A 1 244 ? -47.229 3.504 78.775 1.00 89.00 244 MET A O 1
ATOM 1967 N N . ASN A 1 245 ? -47.565 4.141 76.645 1.00 90.06 245 ASN A N 1
ATOM 1968 C CA . ASN A 1 245 ? -48.572 5.149 76.977 1.00 90.06 245 ASN A CA 1
ATOM 1969 C C . ASN A 1 245 ? -49.834 4.505 77.574 1.00 90.06 245 ASN A C 1
ATOM 1971 O O . ASN A 1 245 ? -50.303 4.933 78.627 1.00 90.06 245 ASN A O 1
ATOM 1975 N N . SER A 1 246 ? -50.314 3.409 76.983 1.00 93.69 246 SER A N 1
ATOM 1976 C CA . SER A 1 246 ? -51.452 2.638 77.505 1.00 93.69 246 SER A CA 1
ATOM 1977 C C . SER A 1 246 ? -51.197 2.090 78.918 1.00 93.69 246 SER A C 1
ATOM 1979 O O . SER A 1 246 ? -52.050 2.191 79.806 1.00 93.69 246 SER A O 1
ATOM 1981 N N . ALA A 1 247 ? -50.004 1.542 79.172 1.00 88.00 247 ALA A N 1
ATOM 1982 C CA . ALA A 1 247 ? -49.611 1.052 80.494 1.00 88.00 247 ALA A CA 1
ATOM 1983 C C . ALA A 1 247 ? -49.518 2.185 81.530 1.00 88.00 247 ALA A C 1
ATOM 1985 O O . ALA A 1 247 ? -49.932 2.016 82.685 1.00 88.00 247 ALA A O 1
ATOM 1986 N N . ARG A 1 248 ? -49.011 3.353 81.119 1.00 89.94 248 ARG A N 1
ATOM 1987 C CA . ARG A 1 248 ? -48.957 4.555 81.955 1.00 89.94 248 ARG A CA 1
ATOM 1988 C C . ARG A 1 248 ? -50.357 5.021 82.348 1.00 89.94 248 ARG A C 1
ATOM 1990 O O . ARG A 1 248 ? -50.585 5.244 83.535 1.00 89.94 248 ARG A O 1
ATOM 1997 N N . ASP A 1 249 ? -51.287 5.109 81.401 1.00 91.69 249 ASP A N 1
ATOM 1998 C CA . ASP A 1 249 ? -52.664 5.544 81.666 1.00 91.69 249 ASP A CA 1
ATOM 1999 C C . ASP A 1 249 ? -53.377 4.599 82.640 1.00 91.69 249 ASP A C 1
ATOM 2001 O O . ASP A 1 249 ? -53.927 5.045 83.650 1.00 91.69 249 ASP A O 1
ATOM 2005 N N . LYS A 1 250 ? -53.257 3.280 82.429 1.00 92.12 250 LYS A N 1
ATOM 2006 C CA . LYS A 1 250 ? -53.770 2.270 83.374 1.00 92.12 250 LYS A CA 1
ATOM 2007 C C . LYS A 1 250 ? -53.182 2.439 84.774 1.00 92.12 250 LYS A C 1
ATOM 2009 O O . LYS A 1 250 ? -53.908 2.351 85.761 1.00 92.12 250 LYS A O 1
ATOM 2014 N N . SER A 1 251 ? -51.878 2.700 84.875 1.00 87.81 251 SER A N 1
ATOM 2015 C CA . SER A 1 251 ? -51.207 2.909 86.164 1.00 87.81 251 SER A CA 1
ATOM 2016 C C . SER A 1 251 ? -51.718 4.167 86.877 1.00 87.81 251 SER A C 1
ATOM 2018 O O . SER A 1 251 ? -51.949 4.145 88.087 1.00 87.81 251 SER A O 1
ATOM 2020 N N . VAL A 1 252 ? -51.946 5.257 86.134 1.00 91.25 252 VAL A N 1
ATOM 2021 C CA . VAL A 1 252 ? -52.542 6.492 86.667 1.00 91.25 252 VAL A CA 1
ATOM 2022 C C . VAL A 1 252 ? -53.957 6.235 87.183 1.00 91.25 252 VAL A C 1
ATOM 2024 O O . VAL A 1 252 ? -54.297 6.698 88.274 1.00 91.25 252 VAL A O 1
ATOM 2027 N N . ASP A 1 253 ? -54.769 5.475 86.452 1.00 91.69 253 ASP A N 1
ATOM 2028 C CA . ASP A 1 253 ? -56.131 5.148 86.872 1.00 91.69 253 ASP A CA 1
ATOM 2029 C C . ASP A 1 253 ? -56.167 4.258 88.118 1.00 91.69 253 ASP A C 1
ATOM 2031 O O . ASP A 1 253 ? -56.936 4.540 89.041 1.00 91.69 253 ASP A O 1
ATOM 2035 N N . VAL A 1 254 ? -55.287 3.255 88.218 1.00 91.50 254 VAL A N 1
ATOM 2036 C CA . VAL A 1 254 ? -55.132 2.444 89.441 1.00 91.50 254 VAL A CA 1
ATOM 2037 C C . VAL A 1 254 ? -54.765 3.331 90.634 1.00 91.50 254 VAL A C 1
ATOM 2039 O O . VAL A 1 254 ? -55.385 3.230 91.695 1.00 91.50 254 VAL A O 1
ATOM 2042 N N . MET A 1 255 ? -53.817 4.257 90.465 1.00 87.62 255 MET A N 1
ATOM 2043 C CA . MET A 1 255 ? -53.435 5.194 91.527 1.00 87.62 255 MET A CA 1
ATOM 2044 C C . MET A 1 255 ? -54.589 6.120 91.926 1.00 87.62 255 MET A C 1
ATOM 2046 O O . MET A 1 255 ? -54.803 6.360 93.115 1.00 87.62 255 MET A O 1
ATOM 2050 N N . ARG A 1 256 ? -55.375 6.623 90.966 1.00 90.06 256 ARG A N 1
ATOM 2051 C CA . ARG A 1 256 ? -56.575 7.425 91.260 1.00 90.06 256 ARG A CA 1
ATOM 2052 C C . ARG A 1 256 ? -57.595 6.636 92.077 1.00 90.06 256 ARG A C 1
ATOM 2054 O O . ARG A 1 256 ? -58.118 7.170 93.055 1.00 90.06 256 ARG A O 1
ATOM 2061 N N . GLN A 1 257 ? -57.862 5.384 91.702 1.00 90.06 257 GLN A N 1
ATOM 2062 C CA . GLN A 1 257 ? -58.782 4.507 92.431 1.00 90.06 257 GLN A CA 1
ATOM 2063 C C . GLN A 1 257 ? -58.295 4.241 93.860 1.00 90.06 257 GLN A C 1
ATOM 2065 O O . GLN A 1 257 ? -59.085 4.344 94.800 1.00 90.06 257 GLN A O 1
ATOM 2070 N N . PHE A 1 258 ? -56.995 3.985 94.035 1.00 90.88 258 PHE A N 1
ATOM 2071 C CA . PHE A 1 258 ? -56.373 3.823 95.348 1.00 90.88 258 PHE A CA 1
ATOM 2072 C C . PHE A 1 258 ? -56.569 5.066 96.229 1.00 90.88 258 PHE A C 1
ATOM 2074 O O . PHE A 1 258 ? -57.115 4.971 97.328 1.00 90.88 258 PHE A O 1
ATOM 2081 N N . TRP A 1 259 ? -56.226 6.258 95.729 1.00 89.75 259 TRP A N 1
ATOM 2082 C CA . TRP A 1 259 ? -56.395 7.502 96.489 1.00 89.75 259 TRP A CA 1
ATOM 2083 C C . TRP A 1 259 ? -57.859 7.824 96.805 1.00 89.75 259 TRP A C 1
ATOM 2085 O O . TRP A 1 259 ? -58.156 8.361 97.874 1.00 89.75 259 TRP A O 1
ATOM 2095 N N . ALA A 1 260 ? -58.791 7.500 95.905 1.00 88.69 260 ALA A N 1
ATOM 2096 C CA . ALA A 1 260 ? -60.220 7.644 96.167 1.00 88.69 260 ALA A CA 1
ATOM 2097 C C . ALA A 1 260 ? -60.688 6.707 97.295 1.00 88.69 260 ALA A C 1
ATOM 2099 O O . ALA A 1 260 ? -61.456 7.130 98.164 1.00 88.69 260 ALA A O 1
ATOM 2100 N N . HIS A 1 261 ? -60.196 5.463 97.314 1.00 90.25 261 HIS A N 1
ATOM 2101 C CA . HIS A 1 261 ? -60.461 4.511 98.390 1.00 90.25 261 HIS A CA 1
ATOM 2102 C C . HIS A 1 261 ? -59.923 5.016 99.736 1.00 90.25 261 HIS A C 1
ATOM 2104 O O . HIS A 1 261 ? -60.681 5.083 100.704 1.00 90.25 261 HIS A O 1
ATOM 2110 N N . GLU A 1 262 ? -58.662 5.452 99.784 1.00 90.75 262 GLU A N 1
ATOM 2111 C CA . GLU A 1 262 ? -58.028 5.985 100.998 1.00 90.75 262 GLU A CA 1
ATOM 2112 C C . GLU A 1 262 ? -58.773 7.206 101.554 1.00 90.75 262 GLU A C 1
ATOM 2114 O O . GLU A 1 262 ? -59.069 7.271 102.748 1.00 90.75 262 GLU A O 1
ATOM 2119 N N . ARG A 1 263 ? -59.175 8.151 100.691 1.00 89.19 263 ARG A N 1
ATOM 2120 C CA . ARG A 1 263 ? -59.990 9.308 101.108 1.00 89.19 263 ARG A CA 1
ATOM 2121 C C . ARG A 1 263 ? -61.327 8.884 101.706 1.00 89.19 263 ARG A C 1
ATOM 2123 O O . ARG A 1 263 ? -61.741 9.437 102.723 1.00 89.19 263 ARG A O 1
ATOM 2130 N N . LYS A 1 264 ? -61.998 7.899 101.100 1.00 90.50 264 LYS A N 1
ATOM 2131 C CA . LYS A 1 264 ? -63.264 7.361 101.614 1.00 90.50 264 LYS A CA 1
ATOM 2132 C C . LYS A 1 264 ? -63.073 6.715 102.989 1.00 90.50 264 LYS A C 1
ATOM 2134 O O . LYS A 1 264 ? -63.869 6.971 103.887 1.00 90.50 264 LYS A O 1
ATOM 2139 N N . GLN A 1 265 ? -62.014 5.926 103.172 1.00 89.06 265 GLN A N 1
ATOM 2140 C CA . GLN A 1 265 ? -61.679 5.309 104.460 1.00 89.06 265 GLN A CA 1
ATOM 2141 C C . GLN A 1 265 ? -61.366 6.356 105.535 1.00 89.06 265 GLN A C 1
ATOM 2143 O O . GLN A 1 265 ? -61.878 6.270 106.650 1.00 89.06 265 GLN A O 1
ATOM 2148 N N . ALA A 1 266 ? -60.570 7.376 105.203 1.00 84.06 266 ALA A N 1
ATOM 2149 C CA . ALA A 1 266 ? -60.254 8.474 106.112 1.00 84.06 266 ALA A CA 1
ATOM 2150 C C . ALA A 1 266 ? -61.514 9.247 106.534 1.00 84.06 266 ALA A C 1
ATOM 2152 O O . ALA A 1 266 ? -61.698 9.521 107.719 1.00 84.06 266 ALA A O 1
ATOM 2153 N N . PHE A 1 267 ? -62.413 9.531 105.588 1.00 85.69 267 PHE A N 1
ATOM 2154 C CA . PHE A 1 267 ? -63.693 10.178 105.871 1.00 85.69 267 PHE A CA 1
ATOM 2155 C C . PHE A 1 267 ? -64.567 9.339 106.811 1.00 85.69 267 PHE A C 1
ATOM 2157 O O . PHE A 1 267 ? -65.099 9.866 107.783 1.00 85.69 267 PHE A O 1
ATOM 2164 N N . LEU A 1 268 ? -64.678 8.028 106.571 1.00 87.94 268 LEU A N 1
ATOM 2165 C CA . LEU A 1 268 ? -65.427 7.121 107.447 1.00 87.94 268 LEU A CA 1
ATOM 2166 C C . LEU A 1 268 ? -64.848 7.091 108.867 1.00 87.94 268 LEU A C 1
ATOM 2168 O O . LEU A 1 268 ? -65.603 7.203 109.832 1.00 87.94 268 LEU A O 1
ATOM 2172 N N . LYS A 1 269 ? -63.517 7.012 109.002 1.00 87.12 269 LYS A N 1
ATOM 2173 C CA . LYS A 1 269 ? -62.829 7.076 110.303 1.00 87.12 269 LYS A CA 1
ATOM 2174 C C . LYS A 1 269 ? -63.102 8.399 111.019 1.00 87.12 269 LYS A C 1
ATOM 2176 O O . LYS A 1 269 ? -63.470 8.391 112.190 1.00 87.12 269 LYS A O 1
ATOM 2181 N N . MET A 1 270 ? -62.989 9.525 110.318 1.00 83.12 270 MET A N 1
ATOM 2182 C CA . MET A 1 270 ? -63.270 10.849 110.878 1.00 83.12 270 MET A CA 1
ATOM 2183 C C . MET A 1 270 ? -64.730 10.977 111.329 1.00 83.12 270 MET A C 1
ATOM 2185 O O . MET A 1 270 ? -64.988 11.438 112.436 1.00 83.12 270 MET A O 1
ATOM 2189 N N . ASN A 1 271 ? -65.681 10.511 110.519 1.00 80.19 271 ASN A N 1
ATOM 2190 C CA . ASN A 1 271 ? -67.101 10.558 110.863 1.00 80.19 271 ASN A CA 1
ATOM 2191 C C . ASN A 1 271 ? -67.418 9.671 112.080 1.00 80.19 271 ASN A C 1
ATOM 2193 O O . ASN A 1 271 ? -68.162 10.079 112.967 1.00 80.19 271 ASN A O 1
ATOM 2197 N N . SER A 1 272 ? -66.786 8.494 112.172 1.00 83.00 272 SER A N 1
ATOM 2198 C CA . SER A 1 272 ? -66.910 7.620 113.346 1.00 83.00 272 SER A CA 1
ATOM 2199 C C . SER A 1 272 ? -66.348 8.267 114.619 1.00 83.00 272 SER A C 1
ATOM 2201 O O . SER A 1 272 ? -66.961 8.168 115.679 1.00 83.00 272 SER A O 1
ATOM 2203 N N . ALA A 1 273 ? -65.236 9.004 114.512 1.00 77.25 273 ALA A N 1
ATOM 2204 C CA . ALA A 1 273 ? -64.661 9.750 115.628 1.00 77.25 273 ALA A CA 1
ATOM 2205 C C . ALA A 1 273 ? -65.564 10.916 116.067 1.00 77.25 273 ALA A C 1
ATOM 2207 O O . ALA A 1 273 ? -65.743 11.133 117.262 1.00 77.25 273 ALA A O 1
ATOM 2208 N N . ILE A 1 274 ? -66.175 11.639 115.120 1.00 76.56 274 ILE A N 1
ATOM 2209 C CA . ILE A 1 274 ? -67.143 12.707 115.420 1.00 76.56 274 ILE A CA 1
ATOM 2210 C C . ILE A 1 274 ? -68.380 12.143 116.126 1.00 76.56 274 ILE A C 1
ATOM 2212 O O . ILE A 1 274 ? -68.809 12.702 117.132 1.00 76.56 274 ILE A O 1
ATOM 2216 N N . GLN A 1 275 ? -68.932 11.024 115.648 1.00 75.38 275 GLN A N 1
ATOM 2217 C CA . GLN A 1 275 ? -70.062 10.364 116.309 1.00 75.38 275 GLN A CA 1
ATOM 2218 C C . GLN A 1 275 ? -69.721 9.914 117.732 1.00 75.38 275 GLN A C 1
ATOM 2220 O O . GLN A 1 275 ? -70.537 10.096 118.630 1.00 75.38 275 GLN A O 1
ATOM 2225 N N . ALA A 1 276 ? -68.516 9.382 117.953 1.00 74.75 276 ALA A N 1
ATOM 2226 C CA . ALA A 1 276 ? -68.052 9.025 119.291 1.00 74.75 276 ALA A CA 1
ATOM 2227 C C . ALA A 1 276 ? -67.938 10.251 120.216 1.00 74.75 276 ALA A C 1
ATOM 2229 O O . ALA A 1 276 ? -68.293 10.158 121.384 1.00 74.75 276 ALA A O 1
ATOM 2230 N N . MET A 1 277 ? -67.501 11.406 119.698 1.00 70.69 277 MET A N 1
ATOM 2231 C CA . MET A 1 277 ? -67.426 12.653 120.473 1.00 70.69 277 MET A CA 1
ATOM 2232 C C . MET A 1 277 ? -68.797 13.254 120.810 1.00 70.69 277 MET A C 1
ATOM 2234 O O . MET A 1 277 ? -68.916 13.907 121.835 1.00 70.69 277 MET A O 1
ATOM 2238 N N . LEU A 1 278 ? -69.823 13.047 119.978 1.00 69.06 278 LEU A N 1
ATOM 2239 C CA . LEU A 1 278 ? -71.190 13.535 120.231 1.00 69.06 278 LEU A CA 1
ATOM 2240 C C . LEU A 1 278 ? -71.977 12.684 121.247 1.00 69.06 278 LEU A C 1
ATOM 2242 O O . LEU A 1 278 ? -73.061 13.089 121.660 1.00 69.06 278 LEU A O 1
ATOM 2246 N N . LEU A 1 279 ? -71.468 11.503 121.613 1.00 68.19 279 LEU A N 1
ATOM 2247 C CA . LEU A 1 279 ? -72.076 10.573 122.577 1.00 68.19 279 LEU A CA 1
ATOM 2248 C C . LEU A 1 279 ? -71.425 10.629 123.976 1.00 68.19 279 LEU A C 1
ATOM 2250 O O . LEU A 1 279 ? -71.852 9.888 124.863 1.00 68.19 279 LEU A O 1
ATOM 2254 N N . CYS A 1 280 ? -70.422 11.491 124.162 1.00 56.06 280 CYS A N 1
ATOM 2255 C CA . CYS A 1 280 ? -69.779 11.817 125.439 1.00 56.06 280 CYS A CA 1
ATOM 2256 C C . CYS A 1 280 ? -70.246 13.192 125.928 1.00 56.06 280 CYS A C 1
ATOM 2258 O O . CYS A 1 280 ? -70.363 13.353 127.162 1.00 56.06 280 CYS A O 1
#

pLDDT: mean 76.74, std 13.0, range [41.88, 93.69]

Sequence (280 aa):
MLVGLGKTMLEFVLNSKQNLSPRKAMLETFILCLADCDFDFEEELCPILRCYLAPLVKLLVNCGEYKMQCFVLEAILHLEADNTSLNRVFQLWPDVKQAFLSCTFQDFNKGSSNMWVDINCGSRTVSVQYLNPQSQKTRSSVIIIDHHKVANAALEKRFAVVNRYLIEIENEMQVMDAHQTQLKTFEQQLSRLREYITKMISSQSLSSKNVSHSLSQMHELHRKLCDELDKLESSRKNDLDTDMNSARDKSVDVMRQFWAHERKQAFLKMNSAIQAMLLC

Secondary structure (DSSP, 8-state):
-HHHHHHHHHHHHH-TTS-HHHHHHHHHHHHHHHHT--THHHHHTHHHHGGGHHHHHHHHHHS--HHHHHHHHHHHHHH-TT-TTHHHHGGG-HHHHHHHHT--HHHHT---SS-EEEEETTTTEEEEEEE-TTT--EEEEEEE---S---HHHHHHHHHHHHHHHHHHHHHHHHHHHHHHHHHHHHHHHHHHHHHHHHHHHHHHHHHHHHHHHHHHHHHHHHHHHHHHHHHHHHHHHHHHHHHHHHHHHHHHHHHHHHHHHHHHHHHHHHHHHHHHHT-

Foldseek 3Di:
DLLVLLVVLLVLLLPPVDANVVSLVSLVVSLVVLVPDDPVCLVPRLVSCVVCLLSLVVCLVPQQADSSVLSSLSVNCSSCVPCPCVVVSCPVPVVVVVVSVPDDPVNSPPPDQAWDWGCRPNQRKIKIWHQDPVPSDIDIDIGHPDPDDDDPVVVVVVVVVVVVVVVVVVVVVVVVVVVVVVVVVVVVVVVVVVVVVVVVVVVVVVVVVVVVVVVVVVVVVVVVVVVVVVVVVVVVVVVVVVVVVVVVVVVVVVVVVVVVVVVVVVVVVVVVVVVVVVVD

Mean predicted aligned error: 18.76 Å

Radius of gyration: 57.31 Å; Cα contacts (8 Å, |Δi|>4): 145; chains: 1; bounding box: 112×53×167 Å

Organism: Timema douglasi (NCBI:txid61478)

Solvent-accessible surface area (backbone atoms only — not comparable to full-atom values): 15686 Å² total; per-residue (Å²): 111,67,62,61,50,54,50,52,43,50,55,53,48,67,37,82,89,52,62,67,67,66,25,42,56,44,47,52,52,50,43,52,56,58,72,74,51,61,79,76,47,63,74,68,40,23,74,67,54,49,76,47,49,51,61,42,54,54,42,46,76,66,50,41,33,67,72,51,31,51,49,43,50,52,45,47,47,72,51,45,76,83,48,74,67,50,65,66,59,32,66,88,36,62,70,59,40,57,59,51,77,71,56,47,83,81,52,75,74,56,73,66,97,56,74,44,76,46,79,17,73,58,76,38,30,39,40,37,38,33,68,37,86,88,72,78,42,79,46,77,50,78,47,78,63,76,91,75,88,65,62,66,70,61,49,49,53,51,49,52,51,51,52,49,52,51,52,50,51,52,52,52,49,52,52,50,54,51,51,53,52,49,49,55,52,51,53,54,51,51,52,53,51,50,52,52,51,54,54,52,54,52,53,51,51,54,52,50,52,53,52,53,50,53,50,54,52,51,52,53,52,51,50,53,50,51,56,50,48,54,50,49,53,53,49,52,48,52,52,50,53,50,51,52,49,54,53,48,52,53,50,51,51,52,51,50,52,49,54,52,50,51,52,52,54,52,49,53,53,51,52,53,52,51,54,56,60,76,75,109